Protein AF-G4ZV51-F1 (afdb_monomer_lite)

pLDDT: mean 86.32, std 14.31, range [31.11, 98.44]

Structure (mmCIF, N/CA/C/O backbone):
data_AF-G4ZV51-F1
#
_entry.id   AF-G4ZV51-F1
#
loop_
_atom_site.group_PDB
_atom_site.id
_atom_site.type_symbol
_atom_site.label_atom_id
_atom_site.label_alt_id
_atom_site.label_comp_id
_atom_site.label_asym_id
_atom_site.label_entity_id
_atom_site.label_seq_id
_atom_site.pdbx_PDB_ins_code
_atom_site.Cartn_x
_atom_site.Cartn_y
_atom_site.Cartn_z
_atom_site.occupancy
_atom_site.B_iso_or_equiv
_atom_site.auth_seq_id
_atom_site.auth_comp_id
_atom_site.auth_asym_id
_atom_site.auth_atom_id
_atom_site.pdbx_PDB_model_num
ATOM 1 N N . MET A 1 1 ? 26.171 -14.300 -59.550 1.00 31.11 1 MET A N 1
ATOM 2 C CA . MET A 1 1 ? 27.090 -14.092 -58.412 1.00 31.11 1 MET A CA 1
ATOM 3 C C . MET A 1 1 ? 26.255 -13.783 -57.183 1.00 31.11 1 MET A C 1
ATOM 5 O O . MET A 1 1 ? 25.564 -12.775 -57.177 1.00 31.11 1 MET A O 1
ATOM 9 N N . LEU A 1 2 ? 26.253 -14.676 -56.195 1.00 33.41 2 LEU A N 1
ATOM 10 C CA . LEU A 1 2 ? 25.648 -14.433 -54.886 1.00 33.41 2 LEU A CA 1
ATOM 11 C C . LEU A 1 2 ? 26.576 -13.487 -54.120 1.00 33.41 2 LEU A C 1
ATOM 13 O O . LEU A 1 2 ? 27.632 -13.904 -53.653 1.00 33.41 2 LEU A O 1
ATOM 17 N N . THR A 1 3 ? 26.220 -12.208 -54.034 1.00 34.12 3 THR A N 1
ATOM 18 C CA . THR A 1 3 ? 26.898 -11.248 -53.162 1.00 34.12 3 THR A CA 1
ATOM 19 C C . THR A 1 3 ? 26.670 -11.667 -51.714 1.00 34.12 3 THR A C 1
ATOM 21 O O . THR A 1 3 ? 25.625 -11.416 -51.113 1.00 34.12 3 THR A O 1
ATOM 24 N N . THR A 1 4 ? 27.668 -12.323 -51.129 1.00 39.16 4 THR A N 1
ATOM 25 C CA . THR A 1 4 ? 27.863 -12.351 -49.681 1.00 39.16 4 THR A CA 1
ATOM 26 C C . THR A 1 4 ? 27.995 -10.906 -49.210 1.00 39.16 4 THR A C 1
ATOM 28 O O . THR A 1 4 ? 29.051 -10.295 -49.344 1.00 39.16 4 THR A O 1
ATOM 31 N N . LEU A 1 5 ? 26.887 -10.331 -48.736 1.00 47.75 5 LEU A N 1
ATOM 32 C CA . LEU A 1 5 ? 26.850 -9.023 -48.086 1.00 47.75 5 LEU A CA 1
ATOM 33 C C . LEU A 1 5 ? 27.738 -9.083 -46.837 1.00 47.75 5 LEU A C 1
ATOM 35 O O . LEU A 1 5 ? 27.326 -9.607 -45.803 1.00 47.75 5 LEU A O 1
ATOM 39 N N . LEU A 1 6 ? 28.975 -8.608 -46.978 1.00 59.22 6 LEU A N 1
ATOM 40 C CA . LEU A 1 6 ? 29.879 -8.321 -45.871 1.00 59.22 6 LEU A CA 1
ATOM 41 C C . LEU A 1 6 ? 29.259 -7.204 -45.024 1.00 59.22 6 LEU A C 1
ATOM 43 O O . LEU A 1 6 ? 28.689 -6.252 -45.564 1.00 59.22 6 LEU A O 1
ATOM 47 N N . LYS A 1 7 ? 29.349 -7.338 -43.702 1.00 69.69 7 LYS A N 1
ATOM 48 C CA . LYS A 1 7 ? 28.890 -6.315 -42.762 1.00 69.69 7 LYS A CA 1
ATOM 49 C C . LYS A 1 7 ? 29.668 -5.000 -42.998 1.00 69.69 7 LYS A C 1
ATOM 51 O O . LYS A 1 7 ? 30.840 -5.048 -43.381 1.00 69.69 7 LYS A O 1
ATOM 56 N N . PRO A 1 8 ? 29.033 -3.825 -42.829 1.00 74.31 8 PRO A N 1
ATOM 57 C CA . PRO A 1 8 ? 29.615 -2.555 -43.244 1.00 74.31 8 PRO A CA 1
ATOM 58 C C . PRO A 1 8 ? 30.873 -2.172 -42.440 1.00 74.31 8 PRO A C 1
ATOM 60 O O . PRO A 1 8 ? 30.906 -2.242 -41.209 1.00 74.31 8 PRO A O 1
ATOM 63 N N . THR A 1 9 ? 31.920 -1.718 -43.131 1.00 83.44 9 THR A N 1
ATOM 64 C CA . THR A 1 9 ? 33.128 -1.127 -42.528 1.00 83.44 9 THR A CA 1
ATOM 65 C C . THR A 1 9 ? 32.844 0.273 -41.972 1.00 83.44 9 THR A C 1
ATOM 67 O O . THR A 1 9 ? 31.843 0.902 -42.317 1.00 83.44 9 THR A O 1
ATOM 70 N N . GLN A 1 10 ? 33.744 0.817 -41.144 1.00 83.00 10 GLN A N 1
ATOM 71 C CA . GLN A 1 10 ? 33.601 2.180 -40.607 1.00 83.00 10 GLN A CA 1
ATOM 72 C C . GLN A 1 10 ? 33.457 3.240 -41.715 1.00 83.00 10 GLN A C 1
ATOM 74 O O . GLN A 1 10 ? 32.619 4.134 -41.620 1.00 83.00 10 GLN A O 1
ATOM 79 N N . ALA A 1 11 ? 34.226 3.112 -42.801 1.00 86.38 11 ALA A N 1
ATOM 80 C CA . ALA A 1 11 ? 34.130 4.012 -43.950 1.00 86.38 11 ALA A CA 1
ATOM 81 C C . ALA A 1 11 ? 32.765 3.911 -44.657 1.00 86.38 11 ALA A C 1
ATOM 83 O O . ALA A 1 11 ? 32.211 4.918 -45.097 1.00 86.38 11 ALA A O 1
ATOM 84 N N . GLN A 1 12 ? 32.193 2.705 -44.734 1.00 87.56 12 GLN A N 1
ATOM 85 C CA . GLN A 1 12 ? 30.860 2.498 -45.301 1.00 87.56 12 GLN A CA 1
ATOM 86 C C . GLN A 1 12 ? 29.767 3.108 -44.413 1.00 87.56 12 GLN A C 1
ATOM 88 O O . GLN A 1 12 ? 28.885 3.781 -44.942 1.00 87.56 12 GLN A O 1
ATOM 93 N N . LEU A 1 13 ? 29.854 2.962 -43.085 1.00 88.19 13 LEU A N 1
ATOM 94 C CA . LEU A 1 13 ? 28.919 3.599 -42.146 1.00 88.19 13 LEU A CA 1
ATOM 95 C C . LEU A 1 13 ? 28.955 5.131 -42.245 1.00 88.19 13 LEU A C 1
ATOM 97 O O . LEU A 1 13 ? 27.901 5.758 -42.264 1.00 88.19 13 LEU A O 1
ATOM 101 N N . GLN A 1 14 ? 30.134 5.742 -42.404 1.00 89.31 14 GLN A N 1
ATOM 102 C CA . GLN A 1 14 ? 30.243 7.194 -42.609 1.00 89.31 14 GLN A CA 1
ATOM 103 C C . GLN A 1 14 ? 29.563 7.656 -43.906 1.00 89.31 14 GLN A C 1
ATOM 105 O O . GLN A 1 14 ? 28.878 8.678 -43.915 1.00 89.31 14 GLN A O 1
ATOM 110 N N . LYS A 1 15 ? 29.686 6.889 -44.997 1.00 91.75 15 LYS A N 1
ATOM 111 C CA . LYS A 1 15 ? 28.985 7.198 -46.252 1.00 91.75 15 LYS A CA 1
ATOM 112 C C . LYS A 1 15 ? 27.464 7.093 -46.097 1.00 91.75 15 LYS A C 1
ATOM 114 O O . LYS A 1 15 ? 26.743 7.975 -46.553 1.00 91.75 15 LYS A O 1
ATOM 119 N N . LEU A 1 16 ? 26.982 6.041 -45.434 1.00 91.94 16 LEU A N 1
ATOM 120 C CA . LEU A 1 16 ? 25.555 5.857 -45.140 1.00 91.94 16 LEU A CA 1
ATOM 121 C C . LEU A 1 16 ? 25.015 6.971 -44.233 1.00 91.94 16 LEU A C 1
ATOM 123 O O . LEU A 1 16 ? 23.883 7.410 -44.403 1.00 91.94 16 LEU A O 1
ATOM 127 N N . LEU A 1 17 ? 25.841 7.466 -43.309 1.00 91.31 17 LEU A N 1
ATOM 128 C CA . LEU A 1 17 ? 25.492 8.550 -42.396 1.00 91.31 17 LEU A CA 1
ATOM 129 C C . LEU A 1 17 ? 25.328 9.875 -43.140 1.00 91.31 17 LEU A C 1
ATOM 131 O O . LEU A 1 17 ? 24.371 10.595 -42.890 1.00 91.31 17 LEU A O 1
ATOM 135 N N . ILE A 1 18 ? 26.230 10.195 -44.073 1.00 91.00 18 ILE A N 1
ATOM 136 C CA . ILE A 1 18 ? 26.113 11.393 -44.922 1.00 91.00 18 ILE A CA 1
ATOM 137 C C . ILE A 1 18 ? 24.812 11.352 -45.726 1.00 91.00 18 ILE A C 1
ATOM 139 O O . ILE A 1 18 ? 24.107 12.354 -45.804 1.00 91.00 18 ILE A O 1
ATOM 143 N N . ASN A 1 19 ? 24.474 10.180 -46.261 1.00 90.44 19 ASN A N 1
ATOM 144 C CA . ASN A 1 19 ? 23.267 9.983 -47.057 1.00 90.44 19 ASN A CA 1
ATOM 145 C C . ASN A 1 19 ? 21.972 9.955 -46.228 1.00 90.44 19 ASN A C 1
ATOM 147 O O . ASN A 1 19 ? 20.897 9.910 -46.817 1.00 90.44 19 ASN A O 1
ATOM 151 N N . GLY A 1 20 ? 22.058 9.974 -44.893 1.00 89.44 20 GLY A N 1
ATOM 152 C CA . GLY A 1 20 ? 20.885 9.916 -44.021 1.00 89.44 20 GLY A CA 1
ATOM 153 C C . GLY A 1 20 ? 20.151 8.576 -44.089 1.00 89.44 20 GLY A C 1
ATOM 154 O O . GLY A 1 20 ? 18.934 8.540 -43.931 1.00 89.44 20 GLY A O 1
ATOM 155 N N . GLU A 1 21 ? 20.867 7.480 -44.350 1.00 90.56 21 GLU A N 1
ATOM 156 C CA . GLU A 1 21 ? 20.262 6.146 -44.349 1.00 90.56 21 GLU A CA 1
ATOM 157 C C . GLU A 1 21 ? 19.664 5.831 -42.965 1.00 90.56 21 GLU A C 1
ATOM 159 O O . GLU A 1 21 ? 20.200 6.257 -41.941 1.00 90.56 21 GLU A O 1
ATOM 164 N N . SER A 1 22 ? 18.544 5.107 -42.898 1.00 91.06 22 SER A N 1
ATOM 165 C CA . SER A 1 22 ? 17.912 4.818 -41.611 1.00 91.06 22 SER A CA 1
ATOM 166 C C . SER A 1 22 ? 18.717 3.799 -40.790 1.00 91.06 22 SER A C 1
ATOM 168 O O . SER A 1 22 ? 19.314 2.861 -41.326 1.00 91.06 22 SER A O 1
ATOM 170 N N . ALA A 1 23 ? 18.702 3.943 -39.459 1.00 91.50 23 ALA A N 1
ATOM 171 C CA . ALA A 1 23 ? 19.325 2.971 -38.557 1.00 91.50 23 ALA A CA 1
ATOM 172 C C . ALA A 1 23 ? 18.766 1.549 -38.745 1.00 91.50 23 ALA A C 1
ATOM 174 O O . ALA A 1 23 ? 19.530 0.590 -38.632 1.00 91.50 23 ALA A O 1
ATOM 175 N N . ASP A 1 24 ? 17.481 1.429 -39.091 1.00 90.50 24 ASP A N 1
ATOM 176 C CA . ASP A 1 24 ? 16.781 0.166 -39.334 1.00 90.50 24 ASP A CA 1
ATOM 177 C C . ASP A 1 24 ? 17.274 -0.554 -40.596 1.00 90.50 24 ASP A C 1
ATOM 179 O O . ASP A 1 24 ? 17.602 -1.744 -40.551 1.00 90.50 24 ASP A O 1
ATOM 183 N N . ASP A 1 25 ? 17.443 0.179 -41.700 1.00 89.69 25 ASP A N 1
ATOM 184 C CA . ASP A 1 25 ? 17.972 -0.377 -42.949 1.00 89.69 25 ASP A CA 1
ATOM 185 C C . ASP A 1 25 ? 19.405 -0.878 -42.763 1.00 89.69 25 ASP A C 1
ATOM 187 O O . ASP A 1 25 ? 19.771 -1.973 -43.206 1.00 89.69 25 ASP A O 1
ATOM 191 N N . VAL A 1 26 ? 20.236 -0.084 -42.078 1.00 90.44 26 VAL A N 1
ATOM 192 C CA . VAL A 1 26 ? 21.621 -0.465 -41.785 1.00 90.44 26 VAL A CA 1
ATOM 193 C C . VAL A 1 26 ? 21.664 -1.678 -40.854 1.00 90.44 26 VAL A C 1
ATOM 195 O O . VAL A 1 26 ? 22.428 -2.608 -41.120 1.00 90.44 26 VAL A O 1
ATOM 198 N N . PHE A 1 27 ? 20.811 -1.727 -39.828 1.00 90.12 27 PHE A N 1
ATOM 199 C CA . PHE A 1 27 ? 20.721 -2.866 -38.913 1.00 90.12 27 PHE A CA 1
ATOM 200 C C . PHE A 1 27 ? 20.299 -4.150 -39.637 1.00 90.12 27 PHE A C 1
ATOM 202 O O . PHE A 1 27 ? 20.940 -5.192 -39.502 1.00 90.12 27 PHE A O 1
ATOM 209 N N . THR A 1 28 ? 19.279 -4.067 -40.494 1.00 87.56 28 THR A N 1
ATOM 210 C CA . THR A 1 28 ? 18.784 -5.196 -41.293 1.00 87.56 28 THR A CA 1
ATOM 211 C C . THR A 1 28 ? 19.870 -5.745 -42.223 1.00 87.56 28 THR A C 1
ATOM 213 O O . THR A 1 28 ? 20.047 -6.963 -42.342 1.00 87.56 28 THR A O 1
ATOM 216 N N . ARG A 1 29 ? 20.676 -4.864 -42.834 1.00 86.25 29 ARG A N 1
ATOM 217 C CA . ARG A 1 29 ? 21.819 -5.258 -43.681 1.00 86.25 29 ARG A CA 1
ATOM 218 C C . ARG A 1 29 ? 22.902 -6.016 -42.917 1.00 86.25 29 ARG A C 1
ATOM 220 O O . ARG A 1 29 ? 23.552 -6.876 -43.510 1.00 86.25 29 ARG A O 1
ATOM 227 N N . MET A 1 30 ? 23.076 -5.746 -41.623 1.00 81.25 30 MET A N 1
ATOM 228 C CA . MET A 1 30 ? 24.056 -6.440 -40.779 1.00 81.25 30 MET A CA 1
ATOM 229 C C . MET A 1 30 ? 23.671 -7.892 -40.459 1.00 81.25 30 MET A C 1
ATOM 231 O O . MET A 1 30 ? 24.524 -8.652 -39.999 1.00 81.25 30 MET A O 1
ATOM 235 N N . LYS A 1 31 ? 22.421 -8.303 -40.736 1.00 73.25 31 LYS A N 1
ATOM 236 C CA . LYS A 1 31 ? 21.884 -9.657 -40.483 1.00 73.25 31 LYS A CA 1
ATOM 237 C C . LYS A 1 31 ? 22.162 -10.158 -39.049 1.00 73.25 31 LYS A C 1
ATOM 239 O O . LYS A 1 31 ? 22.764 -11.223 -38.872 1.00 73.25 31 LYS A O 1
ATOM 244 N N . PRO A 1 32 ? 21.699 -9.427 -38.022 1.00 66.75 32 PRO A N 1
ATOM 245 C CA . PRO A 1 32 ? 22.038 -9.671 -36.618 1.00 66.75 32 PRO A CA 1
ATOM 246 C C . PRO A 1 32 ? 21.483 -10.992 -36.064 1.00 66.75 32 PRO A C 1
ATOM 248 O O . PRO A 1 32 ? 22.014 -11.504 -35.083 1.00 66.75 32 PRO A O 1
ATOM 251 N N . ASN A 1 33 ? 20.490 -11.609 -36.719 1.00 57.31 33 ASN A N 1
ATOM 252 C CA . ASN A 1 33 ? 19.832 -12.852 -36.278 1.00 57.31 33 ASN A CA 1
ATOM 253 C C . ASN A 1 33 ? 20.777 -14.056 -36.088 1.00 57.31 33 ASN A C 1
ATOM 255 O O . ASN A 1 33 ? 20.370 -15.063 -35.518 1.00 57.31 33 ASN A O 1
ATOM 259 N N . LYS A 1 34 ? 22.035 -13.976 -36.542 1.00 56.22 34 LYS A N 1
ATOM 260 C CA . LYS A 1 34 ? 23.061 -14.994 -36.263 1.00 56.22 34 LYS A CA 1
ATOM 261 C C . LYS A 1 34 ? 23.742 -14.840 -34.897 1.00 56.22 34 LYS A C 1
ATOM 263 O O . LYS A 1 34 ? 24.350 -15.800 -34.441 1.00 56.22 34 LYS A O 1
ATOM 268 N N . ALA A 1 35 ? 23.673 -13.667 -34.267 1.00 60.50 35 ALA A N 1
ATOM 269 C CA . ALA A 1 35 ? 24.397 -13.377 -33.030 1.00 60.50 35 ALA A CA 1
ATOM 270 C C . ALA A 1 35 ? 23.629 -13.806 -31.766 1.00 60.50 35 ALA A C 1
ATOM 272 O O . ALA A 1 35 ? 24.252 -14.151 -30.765 1.00 60.50 35 ALA A O 1
ATOM 273 N N . GLY A 1 36 ? 22.290 -13.832 -31.798 1.00 70.19 36 GLY A N 1
ATOM 274 C CA . GLY A 1 36 ? 21.469 -14.217 -30.642 1.00 70.19 36 GLY A CA 1
ATOM 275 C C . GLY A 1 36 ? 21.867 -13.450 -29.373 1.00 70.19 36 GLY A C 1
ATOM 276 O O . GLY A 1 36 ? 21.982 -12.227 -29.392 1.00 70.19 36 GLY A O 1
ATOM 277 N N . ASN A 1 37 ? 22.147 -14.172 -28.285 1.00 67.81 37 ASN A N 1
ATOM 278 C CA . ASN A 1 37 ? 22.584 -13.579 -27.012 1.00 67.81 37 ASN A CA 1
ATOM 279 C C . ASN A 1 37 ? 23.996 -12.958 -27.058 1.00 67.81 37 ASN A C 1
ATOM 281 O O . ASN A 1 37 ? 24.381 -12.272 -26.118 1.00 67.81 37 ASN A O 1
ATOM 285 N N . LEU A 1 38 ? 24.772 -13.190 -28.123 1.00 78.81 38 LEU A N 1
ATOM 286 C CA . LEU A 1 38 ? 26.123 -12.646 -28.293 1.00 78.81 38 LEU A CA 1
ATOM 287 C C . LEU A 1 38 ? 26.138 -11.298 -29.023 1.00 78.81 38 LEU A C 1
ATOM 289 O O . LEU A 1 38 ? 27.212 -10.741 -29.221 1.00 78.81 38 LEU A O 1
ATOM 293 N N . LEU A 1 39 ? 24.977 -10.755 -29.415 1.00 85.81 39 LEU A N 1
ATOM 294 C CA . LEU A 1 39 ? 24.904 -9.500 -30.173 1.00 85.81 39 LEU A CA 1
ATOM 295 C C . LEU A 1 39 ? 25.651 -8.350 -29.487 1.00 85.81 39 LEU A C 1
ATOM 297 O O . LEU A 1 39 ? 26.311 -7.565 -30.156 1.00 85.81 39 LEU A O 1
ATOM 301 N N . LEU A 1 40 ? 25.580 -8.265 -28.158 1.00 89.38 40 LEU A N 1
ATOM 302 C CA . LEU A 1 40 ? 26.222 -7.186 -27.406 1.00 89.38 40 LEU A CA 1
ATOM 303 C C . LEU A 1 40 ? 27.757 -7.285 -27.391 1.00 89.38 40 LEU A C 1
ATOM 305 O O . LEU A 1 40 ? 28.410 -6.278 -27.142 1.00 89.38 40 LEU A O 1
ATOM 309 N N . HIS A 1 41 ? 28.323 -8.461 -27.686 1.00 85.81 41 HIS A N 1
ATOM 310 C CA . HIS A 1 41 ? 29.766 -8.659 -27.860 1.00 85.81 41 HIS A CA 1
ATOM 311 C C . HIS A 1 41 ? 30.249 -8.324 -29.278 1.00 85.81 41 HIS A C 1
ATOM 313 O O . HIS A 1 41 ? 31.452 -8.300 -29.524 1.00 85.81 41 HIS A O 1
ATOM 319 N N . ASP A 1 42 ? 29.335 -8.114 -30.228 1.00 86.88 42 ASP A N 1
ATOM 320 C CA . ASP A 1 42 ? 29.692 -7.866 -31.619 1.00 86.88 42 ASP A CA 1
ATOM 321 C C . ASP A 1 42 ? 30.212 -6.424 -31.783 1.00 86.88 42 ASP A C 1
ATOM 323 O O . ASP A 1 42 ? 29.473 -5.447 -31.628 1.00 86.88 42 ASP A O 1
ATOM 327 N N . GLU A 1 43 ? 31.492 -6.267 -32.129 1.00 84.69 43 GLU A N 1
ATOM 328 C CA . GLU A 1 43 ? 32.094 -4.957 -32.411 1.00 84.69 43 GLU A CA 1
ATOM 329 C C . GLU A 1 43 ? 31.366 -4.208 -33.538 1.00 84.69 43 GLU A C 1
ATOM 331 O O . GLU A 1 43 ? 31.330 -2.976 -33.568 1.00 84.69 43 GLU A O 1
ATOM 336 N N . GLU A 1 44 ? 30.757 -4.928 -34.481 1.00 84.94 44 GLU A N 1
ATOM 337 C CA . GLU A 1 44 ? 29.953 -4.325 -35.541 1.00 84.94 44 GLU A CA 1
ATOM 338 C C . GLU A 1 44 ? 28.643 -3.771 -34.997 1.00 84.94 44 GLU A C 1
ATOM 340 O O . GLU A 1 44 ? 28.208 -2.704 -35.436 1.00 84.94 44 GLU A O 1
ATOM 345 N N . PHE A 1 45 ? 28.044 -4.444 -34.013 1.00 89.62 45 PHE A N 1
ATOM 346 C CA . PHE A 1 45 ? 26.882 -3.927 -33.302 1.00 89.62 45 PHE A CA 1
ATOM 347 C C . PHE A 1 45 ? 27.230 -2.648 -32.535 1.00 89.62 45 PHE A C 1
ATOM 349 O O . PHE A 1 45 ? 26.503 -1.660 -32.638 1.00 89.62 45 PHE A O 1
ATOM 356 N N . ALA A 1 46 ? 28.379 -2.613 -31.854 1.00 88.81 46 ALA A N 1
ATOM 357 C CA . ALA A 1 46 ? 28.860 -1.402 -31.191 1.00 88.81 46 ALA A CA 1
ATOM 358 C C . ALA A 1 46 ? 29.062 -0.240 -32.185 1.00 88.81 46 ALA A C 1
ATOM 360 O O . ALA A 1 46 ? 28.598 0.874 -31.934 1.00 88.81 46 ALA A O 1
ATOM 361 N N . ARG A 1 47 ? 29.663 -0.503 -33.357 1.00 89.19 47 ARG A N 1
ATOM 362 C CA . ARG A 1 47 ? 29.797 0.500 -34.431 1.00 89.19 47 ARG A CA 1
ATOM 363 C C . ARG A 1 47 ? 28.446 0.986 -34.954 1.00 89.19 47 ARG A C 1
ATOM 365 O O . ARG A 1 47 ? 28.292 2.173 -35.237 1.00 89.19 47 ARG A O 1
ATOM 372 N N . TRP A 1 48 ? 27.461 0.098 -35.067 1.00 92.62 48 TRP A N 1
ATOM 373 C CA . TRP A 1 48 ? 26.107 0.476 -35.463 1.00 92.62 48 TRP A CA 1
ATOM 374 C C . TRP A 1 48 ? 25.395 1.337 -34.413 1.00 92.62 48 TRP A C 1
ATOM 376 O O . TRP A 1 48 ? 24.713 2.291 -34.783 1.00 92.62 48 TRP A O 1
ATOM 386 N N . LEU A 1 49 ? 25.595 1.076 -33.117 1.00 93.00 49 LEU A N 1
ATOM 387 C CA . LEU A 1 49 ? 25.069 1.946 -32.061 1.00 93.00 49 LEU A CA 1
ATOM 388 C C . LEU A 1 49 ? 25.625 3.370 -32.184 1.00 93.00 49 LEU A C 1
ATOM 390 O O . LEU A 1 49 ? 24.853 4.325 -32.133 1.00 93.00 49 LEU A O 1
ATOM 394 N N . THR A 1 50 ? 26.935 3.519 -32.414 1.00 91.88 50 THR A N 1
ATOM 395 C CA . THR A 1 50 ? 27.552 4.832 -32.673 1.00 91.88 50 THR A CA 1
ATOM 396 C C . THR A 1 50 ? 26.971 5.489 -33.921 1.00 91.88 50 THR A C 1
ATOM 398 O O . THR A 1 50 ? 26.627 6.666 -33.894 1.00 91.88 50 THR A O 1
ATOM 401 N N . TYR A 1 51 ? 26.801 4.726 -35.001 1.00 93.19 51 TYR A N 1
ATOM 402 C CA . TYR A 1 51 ? 26.170 5.221 -36.220 1.00 93.19 51 TYR A CA 1
ATOM 403 C C . TYR A 1 51 ? 24.748 5.749 -35.973 1.00 93.19 51 TYR A C 1
ATOM 405 O O . TYR A 1 51 ? 24.402 6.820 -36.466 1.00 93.19 51 TYR A O 1
ATOM 413 N N . ALA A 1 52 ? 23.927 5.028 -35.205 1.00 93.19 52 ALA A N 1
ATOM 414 C CA . ALA A 1 52 ? 22.561 5.438 -34.897 1.00 93.19 52 ALA A CA 1
ATOM 415 C C . ALA A 1 52 ? 22.513 6.717 -34.038 1.00 93.19 52 ALA A C 1
ATOM 417 O O . ALA A 1 52 ? 21.647 7.568 -34.257 1.00 93.19 52 ALA A O 1
ATOM 418 N N . ASP A 1 53 ? 23.452 6.879 -33.100 1.00 91.38 53 ASP A N 1
ATOM 419 C CA . ASP A 1 53 ? 23.602 8.114 -32.321 1.00 91.38 53 ASP A CA 1
ATOM 420 C C . ASP A 1 53 ? 24.020 9.292 -33.215 1.00 91.38 53 ASP A C 1
ATOM 422 O O . ASP A 1 53 ? 23.394 10.355 -33.181 1.00 91.38 53 ASP A O 1
ATOM 426 N N . ASP A 1 54 ? 25.023 9.090 -34.073 1.00 92.50 54 ASP A N 1
ATOM 427 C CA . ASP A 1 54 ? 25.498 10.102 -35.019 1.00 92.50 54 ASP A CA 1
ATOM 428 C C . ASP A 1 54 ? 24.404 10.504 -36.021 1.00 92.50 54 ASP A C 1
ATOM 430 O O . ASP A 1 54 ? 24.286 11.680 -36.379 1.00 92.50 54 ASP A O 1
ATOM 434 N N . LEU A 1 55 ? 23.587 9.543 -36.467 1.00 91.62 55 LEU A N 1
ATOM 435 C CA . LEU A 1 55 ? 22.463 9.768 -37.377 1.00 91.62 55 LEU A CA 1
ATOM 436 C C . LEU A 1 55 ? 21.429 10.694 -36.740 1.00 91.62 55 LEU A C 1
ATOM 438 O O . LEU A 1 55 ? 21.012 11.664 -37.371 1.00 91.62 55 LEU A O 1
ATOM 442 N N . LYS A 1 56 ? 21.074 10.451 -35.475 1.00 88.62 56 LYS A N 1
ATOM 443 C CA . LYS A 1 56 ? 20.147 11.302 -34.717 1.00 88.62 56 LYS A CA 1
ATOM 444 C C . LYS A 1 56 ? 20.662 12.740 -34.577 1.00 88.62 56 LYS A C 1
ATOM 446 O O . LYS A 1 56 ? 19.862 13.673 -34.593 1.00 88.62 56 LYS A O 1
ATOM 451 N N . ILE A 1 57 ? 21.978 12.927 -34.442 1.00 89.56 57 ILE A N 1
ATOM 452 C CA . ILE A 1 57 ? 22.608 14.250 -34.310 1.00 89.56 57 ILE A CA 1
ATOM 453 C C . ILE A 1 57 ? 22.666 14.976 -35.660 1.00 89.56 57 ILE A C 1
ATOM 455 O O . ILE A 1 57 ? 22.297 16.146 -35.743 1.00 89.56 57 ILE A O 1
ATOM 459 N N . LYS A 1 58 ? 23.136 14.302 -36.718 1.00 89.94 58 LYS A N 1
ATOM 460 C CA . LYS A 1 58 ? 23.341 14.918 -38.041 1.00 89.94 58 LYS A CA 1
ATOM 461 C C . LYS A 1 58 ? 22.048 15.094 -38.830 1.00 89.94 58 LYS A C 1
ATOM 463 O O . LYS A 1 58 ? 21.955 16.015 -39.636 1.00 89.94 58 LYS A O 1
ATOM 468 N N . HIS A 1 59 ? 21.059 14.238 -38.589 1.00 88.25 59 HIS A N 1
ATOM 469 C CA . HIS A 1 59 ? 19.784 14.229 -39.303 1.00 88.25 59 HIS A CA 1
ATOM 470 C C . HIS A 1 59 ? 18.601 14.200 -38.325 1.00 88.25 59 HIS A C 1
ATOM 472 O O . HIS A 1 59 ? 17.825 13.245 -38.322 1.00 88.25 59 HIS A O 1
ATOM 478 N N . PRO A 1 60 ? 18.393 15.253 -37.510 1.00 84.88 60 PRO A N 1
ATOM 479 C CA . PRO A 1 60 ? 17.366 15.266 -36.460 1.00 84.88 60 PRO A CA 1
ATOM 480 C C . PRO A 1 60 ? 15.926 15.154 -36.993 1.00 84.88 60 PRO A C 1
ATOM 482 O O . PRO A 1 60 ? 15.009 14.823 -36.241 1.00 84.88 60 PRO A O 1
ATOM 485 N N . ALA A 1 61 ? 15.709 15.415 -38.288 1.00 85.56 61 ALA A N 1
ATOM 486 C CA . ALA A 1 61 ? 14.427 15.198 -38.957 1.00 85.56 61 ALA A CA 1
ATOM 487 C C . ALA A 1 61 ? 14.079 13.703 -39.111 1.00 85.56 61 ALA A C 1
ATOM 489 O O . ALA A 1 61 ? 12.899 13.350 -39.179 1.00 85.56 61 ALA A O 1
ATOM 490 N N . ILE A 1 62 ? 15.085 12.820 -39.132 1.00 79.62 62 ILE A N 1
ATOM 491 C CA . ILE A 1 62 ? 14.904 11.370 -39.163 1.00 79.62 62 ILE A CA 1
ATOM 492 C C . ILE A 1 62 ? 14.593 10.922 -37.735 1.00 79.62 62 ILE A C 1
ATOM 494 O O . ILE A 1 62 ? 15.477 10.777 -36.895 1.00 79.62 62 ILE A O 1
ATOM 498 N N . LYS A 1 63 ? 13.308 10.701 -37.444 1.00 73.19 63 LYS A N 1
ATOM 499 C CA . LYS A 1 63 ? 12.808 10.283 -36.122 1.00 73.19 63 LYS A CA 1
ATOM 500 C C . LYS A 1 63 ? 13.109 8.806 -35.813 1.00 73.19 63 LYS A C 1
ATOM 502 O O . LYS A 1 63 ? 12.210 8.061 -35.437 1.00 73.19 63 LYS A O 1
ATOM 507 N N . THR A 1 64 ? 14.355 8.375 -35.990 1.00 74.62 64 THR A N 1
ATOM 508 C CA . THR A 1 64 ? 14.814 7.017 -35.676 1.00 74.62 64 THR A CA 1
ATOM 509 C C . THR A 1 64 ? 15.835 7.026 -34.539 1.00 74.62 64 THR A C 1
ATOM 511 O O . THR A 1 64 ? 16.432 8.052 -34.214 1.00 74.62 64 THR A O 1
ATOM 514 N N . SER A 1 65 ? 16.010 5.879 -33.892 1.00 85.31 65 SER A N 1
ATOM 515 C CA . SER A 1 65 ? 17.039 5.648 -32.882 1.00 85.31 65 SER A CA 1
ATOM 516 C C . SER A 1 65 ? 17.421 4.171 -32.861 1.00 85.31 65 SER A C 1
ATOM 518 O O . SER A 1 65 ? 16.679 3.318 -33.361 1.00 85.31 65 SER A O 1
ATOM 520 N N . ALA A 1 66 ? 18.560 3.861 -32.237 1.00 92.62 66 ALA A N 1
ATOM 521 C CA . ALA A 1 66 ? 18.959 2.477 -32.006 1.00 92.62 66 ALA A CA 1
ATOM 522 C C . ALA A 1 66 ? 17.860 1.694 -31.272 1.00 92.62 66 ALA A C 1
ATOM 524 O O . ALA A 1 66 ? 17.500 0.604 -31.697 1.00 92.62 66 ALA A O 1
ATOM 525 N N . ILE A 1 67 ? 17.266 2.268 -30.220 1.00 94.62 67 ILE A N 1
ATOM 526 C CA . ILE A 1 67 ? 16.209 1.592 -29.457 1.00 94.62 67 ILE A CA 1
ATOM 527 C C . ILE A 1 67 ? 14.947 1.366 -30.281 1.00 94.62 67 ILE A C 1
ATOM 529 O O . ILE A 1 67 ? 14.407 0.273 -30.211 1.00 94.62 67 ILE A O 1
ATOM 533 N N . LEU A 1 68 ? 14.505 2.344 -31.080 1.00 92.19 68 LEU A N 1
ATOM 534 C CA . LEU A 1 68 ? 13.345 2.166 -31.964 1.00 92.19 68 LEU A CA 1
ATOM 535 C C . LEU A 1 68 ? 13.547 1.000 -32.935 1.00 92.19 68 LEU A C 1
ATOM 537 O O . LEU A 1 68 ? 12.638 0.207 -33.155 1.00 92.19 68 LEU A O 1
ATOM 541 N N . THR A 1 69 ? 14.755 0.888 -33.486 1.00 92.94 69 THR A N 1
ATOM 542 C CA . THR A 1 69 ? 15.122 -0.236 -34.351 1.00 92.94 69 THR A CA 1
ATOM 543 C C . THR A 1 69 ? 15.103 -1.540 -33.551 1.00 92.94 69 THR A C 1
ATOM 545 O O . THR A 1 69 ? 14.447 -2.506 -33.920 1.00 92.94 69 THR A O 1
ATOM 548 N N . LEU A 1 70 ? 15.768 -1.582 -32.398 1.00 93.69 70 LEU A N 1
ATOM 549 C CA . LEU A 1 70 ? 15.868 -2.802 -31.601 1.00 93.69 70 LEU A CA 1
ATOM 550 C C . LEU A 1 70 ? 14.510 -3.299 -31.087 1.00 93.69 70 LEU A C 1
ATOM 552 O O . LEU A 1 70 ? 14.269 -4.503 -31.115 1.00 93.69 70 LEU A O 1
ATOM 556 N N . THR A 1 71 ? 13.603 -2.416 -30.666 1.00 93.69 71 THR A N 1
ATOM 557 C CA . THR A 1 71 ? 12.255 -2.821 -30.239 1.00 93.69 71 THR A CA 1
ATOM 558 C C . THR A 1 71 ? 11.409 -3.317 -31.410 1.00 93.69 71 THR A C 1
ATOM 560 O O . THR A 1 71 ? 10.633 -4.251 -31.224 1.00 93.69 71 THR A O 1
ATOM 563 N N . ALA A 1 72 ? 11.593 -2.781 -32.623 1.00 91.94 72 ALA A N 1
ATOM 564 C CA . ALA A 1 72 ? 10.921 -3.282 -33.824 1.00 91.94 72 ALA A CA 1
ATOM 565 C C . ALA A 1 72 ? 11.378 -4.701 -34.218 1.00 91.94 72 ALA A C 1
ATOM 567 O O . ALA A 1 72 ? 10.558 -5.508 -34.650 1.00 91.94 72 ALA A O 1
ATOM 568 N N . HIS A 1 73 ? 12.666 -5.021 -34.044 1.00 89.88 73 HIS A N 1
ATOM 569 C CA . HIS A 1 73 ? 13.230 -6.326 -34.427 1.00 89.88 73 HIS A CA 1
ATOM 570 C C . HIS A 1 73 ? 13.081 -7.407 -33.349 1.00 89.88 73 HIS A C 1
ATOM 572 O O . HIS A 1 73 ? 12.820 -8.562 -33.678 1.00 89.88 73 HIS A O 1
ATOM 578 N N . TYR A 1 74 ? 13.252 -7.059 -32.071 1.00 90.75 74 TYR A N 1
ATOM 579 C CA . TYR A 1 74 ? 13.254 -8.030 -30.967 1.00 90.75 74 TYR A CA 1
ATOM 580 C C . TYR A 1 74 ? 11.970 -8.022 -30.130 1.00 90.75 74 TYR A C 1
ATOM 582 O O . TYR A 1 74 ? 11.761 -8.935 -29.329 1.00 90.75 74 TYR A O 1
ATOM 590 N N . GLY A 1 75 ? 11.125 -6.999 -30.277 1.00 93.12 75 GLY A N 1
ATOM 591 C CA . GLY A 1 75 ? 10.092 -6.685 -29.294 1.00 93.12 75 GLY A CA 1
ATOM 592 C C . GLY A 1 75 ? 10.690 -6.193 -27.971 1.00 93.12 75 GLY A C 1
ATOM 593 O O . GLY A 1 75 ? 11.887 -6.328 -27.711 1.00 93.12 75 GLY A O 1
ATOM 594 N N . ASP A 1 76 ? 9.850 -5.628 -27.106 1.00 94.81 76 ASP A N 1
ATOM 595 C CA . ASP A 1 76 ? 10.304 -5.116 -25.809 1.00 94.81 76 ASP A CA 1
ATOM 596 C C . ASP A 1 76 ? 10.801 -6.236 -24.885 1.00 94.81 76 ASP A C 1
ATOM 598 O O . ASP A 1 76 ? 11.884 -6.119 -24.319 1.00 94.81 76 ASP A O 1
ATOM 602 N N . ASP A 1 77 ? 10.064 -7.347 -24.779 1.00 93.00 77 ASP A N 1
ATOM 603 C CA . ASP A 1 77 ? 10.449 -8.506 -23.964 1.00 93.00 77 ASP A CA 1
ATOM 604 C C . ASP A 1 77 ? 11.755 -9.152 -24.444 1.00 93.00 77 ASP A C 1
ATOM 606 O O . ASP A 1 77 ? 12.631 -9.493 -23.644 1.00 93.00 77 ASP A O 1
ATOM 610 N N . GLY A 1 78 ? 11.904 -9.314 -25.764 1.00 93.06 78 GLY A N 1
ATOM 611 C CA . GLY A 1 78 ? 13.101 -9.899 -26.363 1.00 93.06 78 GLY A CA 1
ATOM 612 C C . GLY A 1 78 ? 14.323 -9.006 -26.174 1.00 93.06 78 GLY A C 1
ATOM 613 O O . GLY A 1 78 ? 15.380 -9.491 -25.762 1.00 93.06 78 GLY A O 1
ATOM 614 N N . LEU A 1 79 ? 14.169 -7.699 -26.402 1.00 94.81 79 LEU A N 1
ATOM 615 C CA . LEU A 1 79 ? 15.235 -6.727 -26.184 1.00 94.81 79 LEU A CA 1
ATOM 616 C C . LEU A 1 79 ? 15.612 -6.620 -24.704 1.00 94.81 79 LEU A C 1
ATOM 618 O O . LEU A 1 79 ? 16.798 -6.630 -24.377 1.00 94.81 79 LEU A O 1
ATOM 622 N N . TYR A 1 80 ? 14.631 -6.562 -23.802 1.00 95.25 80 TYR A N 1
ATOM 623 C CA . TYR A 1 80 ? 14.897 -6.496 -22.368 1.00 95.25 80 TYR A CA 1
ATOM 624 C C . TYR A 1 80 ? 15.653 -7.740 -21.891 1.00 95.25 80 TYR A C 1
ATOM 626 O O . TYR A 1 80 ? 16.663 -7.618 -21.205 1.00 95.25 80 TYR A O 1
ATOM 634 N N . LYS A 1 81 ? 15.262 -8.938 -22.349 1.00 93.31 81 LYS A N 1
ATOM 635 C CA . LYS A 1 81 ? 15.984 -10.186 -22.051 1.00 93.31 81 LYS A CA 1
ATOM 636 C C . LYS A 1 81 ? 17.433 -10.170 -22.556 1.00 93.31 81 LYS A C 1
ATOM 638 O O . LYS A 1 81 ? 18.317 -10.673 -21.862 1.00 93.31 81 LYS A O 1
ATOM 643 N N . LEU A 1 82 ? 17.686 -9.613 -23.744 1.00 93.25 82 LEU A N 1
ATOM 644 C CA . LEU A 1 82 ? 19.042 -9.450 -24.282 1.00 93.25 82 LEU A CA 1
ATOM 645 C C . LEU A 1 82 ? 19.875 -8.498 -23.409 1.00 93.25 82 LEU A C 1
ATOM 647 O O . LEU A 1 82 ? 21.022 -8.802 -23.086 1.00 93.25 82 LEU A O 1
ATOM 651 N N . ILE A 1 83 ? 19.286 -7.376 -22.991 1.00 94.88 83 ILE A N 1
ATOM 652 C CA . ILE A 1 83 ? 19.918 -6.399 -22.097 1.00 94.88 83 ILE A CA 1
ATOM 653 C C . ILE A 1 83 ? 20.230 -7.029 -20.734 1.00 94.88 83 ILE A C 1
ATOM 655 O O . ILE A 1 83 ? 21.349 -6.890 -20.248 1.00 94.88 83 ILE A O 1
ATOM 659 N N . GLU A 1 84 ? 19.293 -7.770 -20.136 1.00 93.06 84 GLU A N 1
ATOM 660 C CA . GLU A 1 84 ? 19.512 -8.474 -18.866 1.00 93.06 84 GLU A CA 1
ATOM 661 C C . GLU A 1 84 ? 20.663 -9.482 -18.944 1.00 93.06 84 GLU A C 1
ATOM 663 O O . GLU A 1 84 ? 21.422 -9.625 -17.988 1.00 93.06 84 GLU A O 1
ATOM 668 N N . ALA A 1 85 ? 20.808 -10.189 -20.069 1.00 92.69 85 ALA A N 1
ATOM 669 C CA . ALA A 1 85 ? 21.943 -11.081 -20.284 1.00 92.69 85 ALA A CA 1
ATOM 670 C C . ALA A 1 85 ? 23.262 -10.296 -20.373 1.00 92.69 85 ALA A C 1
ATOM 672 O O . ALA A 1 85 ? 24.254 -10.704 -19.774 1.00 92.69 85 ALA A O 1
ATOM 673 N N . GLY A 1 86 ? 23.253 -9.150 -21.060 1.00 93.19 86 GLY A N 1
ATOM 674 C CA . GLY A 1 86 ? 24.418 -8.275 -21.186 1.00 93.19 86 GLY A CA 1
ATOM 675 C C . GLY A 1 86 ? 24.867 -7.628 -19.877 1.00 93.19 86 GLY A C 1
ATOM 676 O O . GLY A 1 86 ? 26.063 -7.465 -19.662 1.00 93.19 86 GLY A O 1
ATOM 677 N N . LEU A 1 87 ? 23.931 -7.302 -18.981 1.00 93.25 87 LEU A N 1
ATOM 678 C CA . LEU A 1 87 ? 24.237 -6.757 -17.651 1.00 93.25 87 LEU A CA 1
ATOM 679 C C . LEU A 1 87 ? 24.941 -7.767 -16.734 1.00 93.25 87 LEU A C 1
ATOM 681 O O . LEU A 1 87 ? 25.586 -7.368 -15.775 1.00 93.25 87 LEU A O 1
ATOM 685 N N . LYS A 1 88 ? 24.831 -9.070 -17.014 1.00 91.94 88 LYS A N 1
ATOM 686 C CA . LYS A 1 88 ? 25.491 -10.132 -16.235 1.00 91.94 88 LYS A CA 1
ATOM 687 C C . LYS A 1 88 ? 26.925 -10.416 -16.687 1.00 91.94 88 LYS A C 1
ATOM 689 O O . LYS A 1 88 ? 27.578 -11.271 -16.096 1.00 91.94 88 LYS A O 1
ATOM 694 N N . ASN A 1 89 ? 27.392 -9.768 -17.753 1.00 90.56 89 ASN A N 1
ATOM 695 C CA . ASN A 1 89 ? 28.715 -9.987 -18.321 1.00 90.56 89 ASN A CA 1
ATOM 696 C C . ASN A 1 89 ? 29.487 -8.665 -18.363 1.00 90.56 89 ASN A C 1
ATOM 698 O O . ASN A 1 89 ? 29.082 -7.733 -19.058 1.00 90.56 89 ASN A O 1
ATOM 702 N N . GLU A 1 90 ? 30.619 -8.612 -17.656 1.00 90.62 90 GLU A N 1
ATOM 703 C CA . GLU A 1 90 ? 31.466 -7.416 -17.521 1.00 90.62 90 GLU A CA 1
ATOM 704 C C . GLU A 1 90 ? 31.845 -6.800 -18.881 1.00 90.62 90 GLU A C 1
ATOM 706 O O . GLU A 1 90 ? 31.841 -5.581 -19.043 1.00 90.62 90 GLU A O 1
ATOM 711 N N . GLY A 1 91 ? 32.091 -7.629 -19.904 1.00 90.44 91 GLY A N 1
ATOM 712 C CA . GLY A 1 91 ? 32.467 -7.163 -21.244 1.00 90.44 91 GLY A CA 1
ATOM 713 C C . GLY A 1 91 ? 31.341 -6.459 -22.010 1.00 90.44 91 GLY A C 1
ATOM 714 O O . GLY A 1 91 ? 31.610 -5.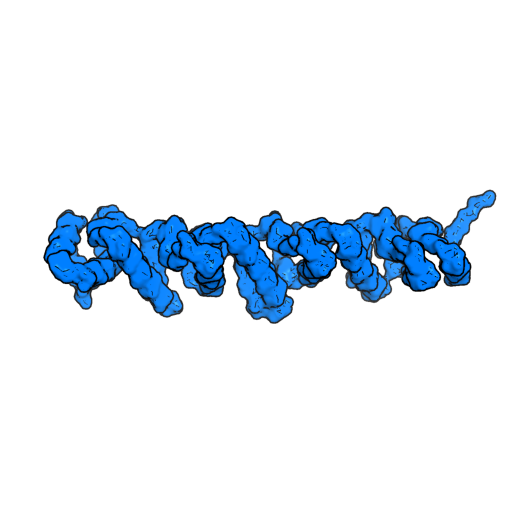751 -22.979 1.00 90.44 91 GLY A O 1
ATOM 715 N N . THR A 1 92 ? 30.084 -6.632 -21.594 1.00 92.56 92 THR A N 1
ATOM 716 C CA . THR A 1 92 ? 28.903 -6.037 -22.246 1.00 92.56 92 THR A CA 1
ATOM 717 C C . THR A 1 92 ? 28.096 -5.122 -21.337 1.00 92.56 92 THR A C 1
ATOM 719 O O . THR A 1 92 ? 27.177 -4.457 -21.817 1.00 92.56 92 THR A O 1
ATOM 722 N N . GLU A 1 93 ? 28.439 -5.043 -20.051 1.00 93.62 93 GLU A N 1
ATOM 723 C CA . GLU A 1 93 ? 27.692 -4.305 -19.032 1.00 93.62 93 GLU A CA 1
ATOM 724 C C . GLU A 1 93 ? 27.507 -2.830 -19.406 1.00 93.62 93 GLU A C 1
ATOM 726 O O . GLU A 1 93 ? 26.405 -2.289 -19.296 1.00 93.62 93 GLU A O 1
ATOM 731 N N . THR A 1 94 ? 28.554 -2.185 -19.930 1.00 94.00 94 THR A N 1
ATOM 732 C CA . THR A 1 94 ? 28.495 -0.769 -20.333 1.00 94.00 94 THR A CA 1
ATOM 733 C C . THR A 1 94 ? 27.475 -0.543 -21.455 1.00 94.00 94 THR A C 1
ATOM 735 O O . THR A 1 94 ? 26.638 0.361 -21.379 1.00 94.00 94 THR A O 1
ATOM 738 N N . VAL A 1 95 ? 27.501 -1.387 -22.492 1.00 93.44 95 VAL A N 1
ATOM 739 C CA . VAL A 1 95 ? 26.564 -1.296 -23.624 1.00 93.44 95 VAL A CA 1
ATOM 740 C C . VAL A 1 95 ? 25.146 -1.637 -23.169 1.00 93.44 95 VAL A C 1
ATOM 742 O O . VAL A 1 95 ? 24.202 -0.926 -23.513 1.00 93.44 95 VAL A O 1
ATOM 745 N N . ALA A 1 96 ? 24.989 -2.677 -22.351 1.00 95.38 96 ALA A N 1
ATOM 746 C CA . ALA A 1 96 ? 23.700 -3.091 -21.816 1.00 95.38 96 ALA A CA 1
ATOM 747 C C . ALA A 1 96 ? 23.076 -2.011 -20.915 1.00 95.38 96 ALA A C 1
ATOM 749 O O . ALA A 1 96 ? 21.893 -1.710 -21.054 1.00 95.38 96 ALA A O 1
ATOM 750 N N . THR A 1 97 ? 23.866 -1.351 -20.065 1.00 95.50 97 THR A N 1
ATOM 751 C CA . THR A 1 97 ? 23.418 -0.240 -19.206 1.00 95.50 97 THR A CA 1
ATOM 752 C C . THR A 1 97 ? 22.943 0.954 -20.030 1.00 95.50 97 THR A C 1
ATOM 754 O O . THR A 1 97 ? 21.878 1.525 -19.759 1.00 95.50 97 THR A O 1
ATOM 757 N N . LYS A 1 98 ? 23.687 1.305 -21.088 1.00 95.06 98 LYS A N 1
ATOM 758 C CA . LYS A 1 98 ? 23.273 2.341 -22.042 1.00 95.06 98 LYS A CA 1
ATOM 759 C C . LYS A 1 98 ? 21.946 1.973 -22.708 1.00 95.06 98 LYS A C 1
ATOM 761 O O . LYS A 1 98 ? 21.025 2.788 -22.720 1.00 95.06 98 LYS A O 1
ATOM 766 N N . LEU A 1 99 ? 21.823 0.747 -23.220 1.00 96.44 99 LEU A N 1
ATOM 767 C CA . LEU A 1 99 ? 20.600 0.278 -23.874 1.00 96.44 99 LEU A CA 1
ATOM 768 C C . LEU A 1 99 ? 19.410 0.230 -22.915 1.00 96.44 99 LEU A C 1
ATOM 770 O O . LEU A 1 99 ? 18.327 0.660 -23.297 1.00 96.44 99 LEU A O 1
ATOM 774 N N . LYS A 1 100 ? 19.600 -0.210 -21.666 1.00 96.50 100 LYS A N 1
ATOM 775 C CA . LYS A 1 100 ? 18.554 -0.185 -20.636 1.00 96.50 100 LYS A CA 1
ATOM 776 C C . LYS A 1 100 ? 18.051 1.234 -20.399 1.00 96.50 100 LYS A C 1
ATOM 778 O O . LYS A 1 100 ? 16.848 1.470 -20.398 1.00 96.50 100 LYS A O 1
ATOM 783 N N . THR A 1 101 ? 18.968 2.187 -20.251 1.00 95.50 101 THR A N 1
ATOM 784 C CA . THR A 1 101 ? 18.631 3.601 -20.036 1.00 95.50 101 THR A CA 1
ATOM 785 C C . THR A 1 101 ? 17.817 4.166 -21.200 1.00 95.50 101 THR A C 1
ATOM 787 O O . THR A 1 101 ? 16.784 4.802 -20.992 1.00 95.50 101 THR A O 1
ATOM 790 N N . GLU A 1 102 ? 18.253 3.919 -22.435 1.00 95.38 102 GLU A N 1
ATOM 791 C CA . GLU A 1 102 ? 17.544 4.398 -23.622 1.00 95.38 102 GLU A CA 1
ATOM 792 C C . GLU A 1 102 ? 16.202 3.673 -23.830 1.00 95.38 102 GLU A C 1
ATOM 794 O O . GLU A 1 102 ? 15.238 4.302 -24.268 1.00 95.38 102 GLU A O 1
ATOM 799 N N . LEU A 1 103 ? 16.096 2.390 -23.461 1.00 97.25 103 LEU A N 1
ATOM 800 C CA . LEU A 1 103 ? 14.845 1.628 -23.491 1.00 97.25 103 LEU A CA 1
ATOM 801 C C . LEU A 1 103 ? 13.809 2.195 -22.514 1.00 97.25 103 LEU A C 1
ATOM 803 O O . LEU A 1 103 ? 12.671 2.437 -22.908 1.00 97.25 103 LEU A O 1
ATOM 807 N N . MET A 1 104 ? 14.211 2.510 -21.280 1.00 96.69 104 MET A N 1
ATOM 808 C CA . MET A 1 104 ? 13.323 3.134 -20.289 1.00 96.69 104 MET A CA 1
ATOM 809 C C . MET A 1 104 ? 12.817 4.501 -20.770 1.00 96.69 104 MET A C 1
ATOM 811 O O . MET A 1 104 ? 11.616 4.773 -20.732 1.00 96.69 104 MET A O 1
ATOM 815 N N . LYS A 1 105 ? 13.706 5.345 -21.317 1.00 95.25 105 LYS A N 1
ATOM 816 C CA . LYS A 1 105 ? 13.315 6.631 -21.927 1.00 95.25 105 LYS A CA 1
ATOM 817 C C . LYS A 1 105 ? 12.366 6.437 -23.105 1.00 95.25 105 LYS A C 1
ATOM 819 O O . LYS A 1 105 ? 11.429 7.219 -23.270 1.00 95.25 105 LYS A O 1
ATOM 824 N N . HIS A 1 106 ? 12.606 5.422 -23.933 1.00 95.25 106 HIS A N 1
ATOM 825 C CA . HIS A 1 106 ? 11.743 5.095 -25.060 1.00 95.25 106 HIS A CA 1
ATOM 826 C C . HIS A 1 106 ? 10.342 4.687 -24.595 1.00 95.25 106 HIS A C 1
ATOM 828 O O . HIS A 1 106 ? 9.370 5.214 -25.130 1.00 95.25 106 HIS A O 1
ATOM 834 N N . TRP A 1 107 ? 10.226 3.840 -23.570 1.00 97.81 107 TRP A N 1
ATOM 835 C CA . TRP A 1 107 ? 8.941 3.457 -22.979 1.00 97.81 107 TRP A CA 1
ATOM 836 C C . TRP A 1 107 ? 8.166 4.655 -22.423 1.00 97.81 107 TRP A C 1
ATOM 838 O O . TRP A 1 107 ? 6.979 4.801 -22.715 1.00 97.81 107 TRP A O 1
ATOM 848 N N . VAL A 1 108 ? 8.837 5.586 -21.733 1.00 97.12 108 VAL A N 1
ATOM 849 C CA . VAL A 1 108 ? 8.205 6.851 -21.317 1.00 97.12 108 VAL A CA 1
ATOM 850 C C . VAL A 1 108 ? 7.796 7.671 -22.547 1.00 97.12 108 VAL A C 1
ATOM 852 O O . VAL A 1 108 ? 6.702 8.232 -22.605 1.00 97.12 108 VAL A O 1
ATOM 855 N N . ALA A 1 109 ? 8.637 7.750 -23.579 1.00 94.38 109 ALA A N 1
ATOM 856 C CA . ALA A 1 109 ? 8.340 8.509 -24.792 1.00 94.38 109 ALA A CA 1
ATOM 857 C C . ALA A 1 109 ? 7.139 7.982 -25.583 1.00 94.38 109 ALA A C 1
ATOM 859 O O . ALA A 1 109 ? 6.434 8.788 -26.187 1.00 94.38 109 ALA A O 1
ATOM 860 N N . THR A 1 110 ? 6.890 6.677 -25.539 1.00 93.88 110 THR A N 1
ATOM 861 C CA . THR A 1 110 ? 5.776 6.012 -26.226 1.00 93.88 110 THR A CA 1
ATOM 862 C C . THR A 1 110 ? 4.580 5.733 -25.318 1.00 93.88 110 THR A C 1
ATOM 864 O O . THR A 1 110 ? 3.648 5.053 -25.738 1.00 93.88 110 THR A O 1
ATOM 867 N N . ALA A 1 111 ? 4.584 6.280 -24.096 1.00 96.00 111 ALA A N 1
ATOM 868 C CA . ALA A 1 111 ? 3.528 6.095 -23.102 1.00 96.00 111 ALA A CA 1
ATOM 869 C C . ALA A 1 111 ? 3.229 4.610 -22.819 1.00 96.00 111 ALA A C 1
ATOM 871 O O . ALA A 1 111 ? 2.073 4.209 -22.665 1.00 96.00 111 ALA A O 1
ATOM 872 N N . LYS A 1 112 ? 4.272 3.771 -22.746 1.00 96.56 112 LYS A N 1
ATOM 873 C CA . LYS A 1 112 ? 4.121 2.357 -22.396 1.00 96.56 112 LYS A CA 1
ATOM 874 C C . LYS A 1 112 ? 3.508 2.259 -20.994 1.00 96.56 112 LYS A C 1
ATOM 876 O O . LYS A 1 112 ? 4.025 2.826 -20.033 1.00 96.56 112 LYS A O 1
ATOM 881 N N . VAL A 1 113 ? 2.390 1.551 -20.872 1.00 95.44 113 VAL A N 1
ATOM 882 C CA . VAL A 1 113 ? 1.649 1.462 -19.604 1.00 95.44 113 VAL A CA 1
ATOM 883 C C . VAL A 1 113 ? 2.539 0.828 -18.520 1.00 95.44 113 VAL A C 1
ATOM 885 O O . VAL A 1 113 ? 3.094 -0.244 -18.780 1.00 95.44 113 VAL A O 1
ATOM 888 N N . PRO A 1 114 ? 2.671 1.426 -17.317 1.00 97.12 114 PRO A N 1
ATOM 889 C CA . PRO A 1 114 ? 3.573 0.912 -16.282 1.00 97.12 114 PRO A CA 1
ATOM 890 C C . PRO A 1 114 ? 3.331 -0.537 -15.855 1.00 97.12 114 PRO A C 1
ATOM 892 O O . PRO A 1 114 ? 4.293 -1.247 -15.581 1.00 97.12 114 PRO A O 1
ATOM 895 N N . ASP A 1 115 ? 2.086 -1.011 -15.882 1.00 96.38 115 ASP A N 1
ATOM 896 C CA . ASP A 1 115 ? 1.750 -2.422 -15.651 1.00 96.38 115 ASP A CA 1
ATOM 897 C C . ASP A 1 115 ? 2.439 -3.362 -16.660 1.00 96.38 115 ASP A C 1
ATOM 899 O O . ASP A 1 115 ? 3.028 -4.374 -16.291 1.00 96.38 115 ASP A O 1
ATOM 903 N N . LYS A 1 116 ? 2.483 -2.988 -17.946 1.00 96.44 116 LYS A N 1
ATOM 904 C CA . LYS A 1 116 ? 3.217 -3.765 -18.956 1.00 96.44 116 LYS A CA 1
ATOM 905 C C . LYS A 1 116 ? 4.717 -3.748 -18.705 1.00 96.44 116 LYS A C 1
ATOM 907 O O . LYS A 1 116 ? 5.364 -4.773 -18.882 1.00 96.44 116 LYS A O 1
ATOM 912 N N . VAL A 1 117 ? 5.263 -2.612 -18.276 1.00 98.00 117 VAL A N 1
ATOM 913 C CA . VAL A 1 117 ? 6.687 -2.507 -17.932 1.00 98.00 117 VAL A CA 1
ATOM 914 C C . VAL A 1 117 ? 7.030 -3.386 -16.726 1.00 98.00 117 VAL A C 1
ATOM 916 O O . VAL A 1 117 ? 8.049 -4.067 -16.763 1.00 98.00 117 VAL A O 1
ATOM 919 N N . PHE A 1 118 ? 6.153 -3.468 -15.718 1.00 97.94 118 PHE A N 1
ATOM 920 C CA . PHE A 1 118 ? 6.313 -4.368 -14.566 1.00 97.94 118 PHE A CA 1
ATOM 921 C C . PHE A 1 118 ? 6.520 -5.828 -15.003 1.00 97.94 118 PHE A C 1
ATOM 923 O O . PHE A 1 118 ? 7.441 -6.501 -14.539 1.00 97.94 118 PHE A O 1
ATOM 930 N N . HIS A 1 119 ? 5.703 -6.286 -15.955 1.00 97.19 119 HIS A N 1
ATOM 931 C CA . HIS A 1 119 ? 5.789 -7.628 -16.532 1.00 97.19 119 HIS A CA 1
ATOM 932 C C . HIS A 1 119 ? 7.032 -7.849 -17.400 1.00 97.19 119 HIS A C 1
ATOM 934 O O . HIS A 1 119 ? 7.682 -8.885 -17.281 1.00 97.19 119 HIS A O 1
ATOM 940 N N . ILE A 1 120 ? 7.400 -6.881 -18.247 1.00 97.25 120 ILE A N 1
ATOM 941 C CA . ILE A 1 120 ? 8.615 -6.975 -19.077 1.00 97.25 120 ILE A CA 1
ATOM 942 C C . ILE A 1 120 ? 9.858 -7.097 -18.180 1.00 97.25 120 ILE A C 1
ATOM 944 O O . ILE A 1 120 ? 10.765 -7.877 -18.467 1.00 97.25 120 ILE A O 1
ATOM 948 N N . MET A 1 121 ? 9.861 -6.384 -17.048 1.00 96.44 121 MET A N 1
ATOM 949 C CA . MET A 1 121 ? 10.9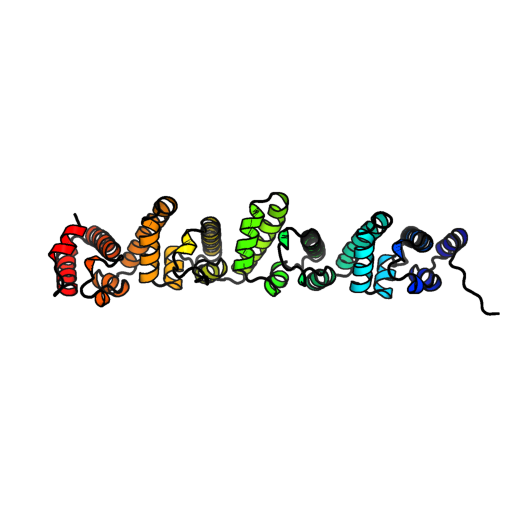03 -6.448 -16.019 1.00 96.44 121 MET A CA 1
ATOM 950 C C . MET A 1 121 ? 10.813 -7.696 -15.121 1.00 96.44 121 MET A C 1
ATOM 952 O O . MET A 1 121 ? 11.605 -7.831 -14.191 1.00 96.44 121 MET A O 1
ATOM 956 N N . LYS A 1 122 ? 9.874 -8.616 -15.397 1.00 94.50 122 LYS A N 1
ATOM 957 C CA . LYS A 1 122 ? 9.644 -9.885 -14.678 1.00 94.50 122 LYS A CA 1
ATOM 958 C C . LYS A 1 122 ? 9.399 -9.714 -13.180 1.00 94.50 122 LYS A C 1
ATOM 960 O O . LYS A 1 122 ? 9.672 -10.622 -12.393 1.00 94.50 122 LYS A O 1
ATOM 965 N N . LEU A 1 123 ? 8.868 -8.564 -12.772 1.00 96.38 123 LEU A N 1
ATOM 966 C CA . LEU A 1 123 ? 8.582 -8.283 -11.367 1.00 96.38 123 LEU A CA 1
ATOM 967 C C . LEU A 1 123 ? 7.407 -9.119 -10.839 1.00 96.38 123 LEU A C 1
ATOM 969 O O . LEU A 1 123 ? 7.337 -9.386 -9.645 1.00 96.38 123 LEU A O 1
ATOM 973 N N . ASP A 1 124 ? 6.551 -9.630 -11.729 1.00 94.75 124 ASP A N 1
ATOM 974 C CA . ASP A 1 124 ? 5.492 -10.597 -11.417 1.00 94.75 124 ASP A CA 1
ATOM 975 C C . ASP A 1 124 ? 6.019 -12.002 -11.078 1.00 94.75 124 ASP A C 1
ATOM 977 O O . ASP A 1 124 ? 5.255 -12.865 -10.651 1.00 94.75 124 ASP A O 1
ATOM 981 N N . LYS A 1 125 ? 7.316 -12.253 -11.299 1.00 92.94 125 LYS A N 1
ATOM 982 C CA . LYS A 1 125 ? 7.998 -13.515 -10.971 1.00 92.94 125 LYS A CA 1
ATOM 983 C C . LYS A 1 125 ? 8.870 -13.417 -9.721 1.00 92.94 125 LYS A C 1
ATOM 985 O O . LYS A 1 125 ? 9.530 -14.390 -9.372 1.00 92.94 125 LYS A O 1
ATOM 990 N N . VAL A 1 126 ? 8.902 -12.258 -9.065 1.00 91.31 126 VAL A N 1
ATOM 991 C CA . VAL A 1 126 ? 9.650 -12.066 -7.820 1.00 91.31 126 VAL A CA 1
ATOM 992 C C . VAL A 1 126 ? 8.845 -12.666 -6.672 1.00 91.31 126 VAL A C 1
ATOM 994 O O . VAL A 1 126 ? 7.761 -12.182 -6.358 1.00 91.31 126 VAL A O 1
ATOM 997 N N . GLU A 1 127 ? 9.368 -13.733 -6.068 1.00 80.56 127 GLU A N 1
ATOM 998 C CA . GLU A 1 127 ? 8.661 -14.499 -5.032 1.00 80.56 127 GLU A CA 1
ATOM 999 C C . GLU A 1 127 ? 8.749 -13.856 -3.641 1.00 80.56 127 GLU A C 1
ATOM 1001 O O . GLU A 1 127 ? 7.786 -13.909 -2.875 1.00 80.56 127 GLU A O 1
ATOM 1006 N N . THR A 1 128 ? 9.891 -13.246 -3.306 1.00 81.12 128 THR A N 1
ATOM 1007 C CA . THR A 1 128 ? 10.134 -12.607 -2.005 1.00 81.12 128 THR A CA 1
ATOM 1008 C C . THR A 1 128 ? 10.875 -11.283 -2.163 1.00 81.12 128 THR A C 1
ATOM 1010 O O . THR A 1 128 ? 11.511 -11.023 -3.183 1.00 81.12 128 THR A O 1
ATOM 1013 N N . ASP A 1 129 ? 10.777 -10.434 -1.137 1.00 84.44 129 ASP A N 1
ATOM 1014 C CA . ASP A 1 129 ? 11.608 -9.234 -0.965 1.00 84.44 129 ASP A CA 1
ATOM 1015 C C . ASP A 1 129 ? 11.584 -8.255 -2.150 1.00 84.44 129 ASP A C 1
ATOM 1017 O O . ASP A 1 129 ? 12.577 -7.595 -2.458 1.00 84.44 129 ASP A O 1
ATOM 1021 N N . ILE A 1 130 ? 10.423 -8.113 -2.803 1.00 93.31 130 ILE A N 1
ATOM 1022 C CA . ILE A 1 130 ? 10.258 -7.248 -3.981 1.00 93.31 130 ILE A CA 1
ATOM 1023 C C . ILE A 1 130 ? 10.691 -5.797 -3.727 1.00 93.31 130 ILE A C 1
ATOM 1025 O O . ILE A 1 130 ? 11.241 -5.162 -4.619 1.00 93.31 130 ILE A O 1
ATOM 1029 N N . LEU A 1 131 ? 10.518 -5.284 -2.504 1.00 93.38 131 LEU A N 1
ATOM 1030 C CA . LEU A 1 131 ? 10.928 -3.924 -2.132 1.00 93.38 131 LEU A CA 1
ATOM 1031 C C . LEU A 1 131 ? 12.451 -3.734 -2.103 1.00 93.38 131 LEU A C 1
ATOM 1033 O O . LEU A 1 131 ? 12.919 -2.611 -2.277 1.00 93.38 131 LEU A O 1
ATOM 1037 N N . SER A 1 132 ? 13.208 -4.816 -1.920 1.00 92.50 132 SER A N 1
ATOM 1038 C CA . SER A 1 132 ? 14.674 -4.832 -1.982 1.00 92.50 132 SER A CA 1
ATOM 1039 C C . SER A 1 132 ? 15.189 -5.122 -3.392 1.00 92.50 132 SER A C 1
ATOM 1041 O O . SER A 1 132 ? 16.392 -5.041 -3.633 1.00 92.50 132 SER A O 1
ATOM 1043 N N . ASN A 1 133 ? 14.308 -5.473 -4.335 1.00 94.12 133 ASN A N 1
ATOM 1044 C CA . ASN A 1 133 ? 14.695 -5.760 -5.707 1.00 94.12 133 ASN A CA 1
ATOM 1045 C C . ASN A 1 133 ? 15.040 -4.447 -6.446 1.00 94.12 133 ASN A C 1
ATOM 1047 O O . ASN A 1 133 ? 14.156 -3.602 -6.631 1.00 94.12 133 ASN A O 1
ATOM 1051 N N . PRO A 1 134 ? 16.282 -4.269 -6.942 1.00 92.69 134 PRO A N 1
ATOM 1052 C CA . PRO A 1 134 ? 16.671 -3.067 -7.680 1.00 92.69 134 PRO A CA 1
ATOM 1053 C C . PRO A 1 134 ? 15.797 -2.788 -8.911 1.00 92.69 134 PRO A C 1
ATOM 1055 O O . PRO A 1 134 ? 15.578 -1.630 -9.270 1.00 92.69 134 PRO A O 1
ATOM 1058 N N . GLU A 1 135 ? 15.252 -3.828 -9.547 1.00 94.44 135 GLU A N 1
ATOM 1059 C CA . GLU A 1 135 ? 14.336 -3.681 -10.679 1.00 94.44 135 GLU A CA 1
ATOM 1060 C C . GLU A 1 135 ? 12.979 -3.116 -10.264 1.00 94.44 135 GLU A C 1
ATOM 1062 O O . GLU A 1 135 ? 12.404 -2.326 -11.011 1.00 94.44 135 GLU A O 1
ATOM 1067 N N . PHE A 1 136 ? 12.494 -3.423 -9.058 1.00 97.00 136 PHE A N 1
ATOM 1068 C CA . PHE A 1 136 ? 11.274 -2.806 -8.539 1.00 97.00 136 PHE A CA 1
ATOM 1069 C C . PHE A 1 136 ? 11.479 -1.306 -8.297 1.00 97.00 136 PHE A C 1
ATOM 1071 O O . PHE A 1 136 ? 10.622 -0.499 -8.651 1.00 97.00 136 PHE A O 1
ATOM 1078 N N . ILE A 1 137 ? 12.649 -0.910 -7.785 1.00 95.19 137 ILE A N 1
ATOM 1079 C CA . ILE A 1 137 ? 13.017 0.504 -7.604 1.00 95.19 137 ILE A CA 1
ATOM 1080 C C . ILE A 1 137 ? 13.120 1.217 -8.963 1.00 95.19 137 ILE A C 1
ATOM 1082 O O . ILE A 1 137 ? 12.640 2.341 -9.122 1.00 95.19 137 ILE A O 1
ATOM 1086 N N . ASN A 1 138 ? 13.708 0.565 -9.971 1.00 95.31 138 ASN A N 1
ATOM 1087 C CA . ASN A 1 138 ? 13.775 1.105 -11.330 1.00 95.31 138 ASN A CA 1
ATOM 1088 C C . ASN A 1 138 ? 12.387 1.238 -11.974 1.00 95.31 138 ASN A C 1
ATOM 1090 O O . ASN A 1 138 ? 12.121 2.240 -12.638 1.00 95.31 138 ASN A O 1
ATOM 1094 N N . TRP A 1 139 ? 11.493 0.275 -11.748 1.00 98.12 139 TRP A N 1
ATOM 1095 C CA . TRP A 1 139 ? 10.102 0.356 -12.185 1.00 98.12 139 TRP A CA 1
ATOM 1096 C C . TRP A 1 139 ? 9.327 1.466 -11.461 1.00 98.12 139 TRP A C 1
ATOM 1098 O O . TRP A 1 139 ? 8.591 2.219 -12.094 1.00 98.12 139 TRP A O 1
ATOM 1108 N N . ALA A 1 140 ? 9.536 1.650 -10.158 1.00 97.50 140 ALA A N 1
ATOM 1109 C CA . ALA A 1 140 ? 8.924 2.747 -9.414 1.00 97.50 140 ALA A CA 1
ATOM 1110 C C . ALA A 1 140 ? 9.363 4.121 -9.949 1.00 97.50 140 ALA A C 1
ATOM 1112 O O . ALA A 1 140 ? 8.534 5.022 -10.085 1.00 97.50 140 ALA A O 1
ATOM 1113 N N . ARG A 1 141 ? 10.643 4.268 -10.321 1.00 96.75 141 ARG A N 1
ATOM 1114 C CA . ARG A 1 141 ? 11.153 5.472 -11.000 1.00 96.75 141 ARG A CA 1
ATOM 1115 C C . ARG A 1 141 ? 10.530 5.652 -12.385 1.00 96.75 141 ARG A C 1
ATOM 1117 O O . ARG A 1 141 ? 10.188 6.765 -12.758 1.00 96.75 141 ARG A O 1
ATOM 1124 N N . TYR A 1 142 ? 10.327 4.564 -13.125 1.00 98.12 142 TYR A N 1
ATOM 1125 C CA . TYR A 1 142 ? 9.615 4.609 -14.402 1.00 98.12 142 TYR A CA 1
ATOM 1126 C C . TYR A 1 142 ? 8.184 5.138 -14.256 1.00 98.12 142 TYR A C 1
ATOM 1128 O O . TYR A 1 142 ? 7.748 5.955 -15.065 1.00 98.12 142 TYR A O 1
ATOM 1136 N N . VAL A 1 143 ? 7.458 4.698 -13.222 1.00 98.12 143 VAL A N 1
ATOM 1137 C CA . VAL A 1 143 ? 6.117 5.215 -12.903 1.00 98.12 143 VAL A CA 1
ATOM 1138 C C . VAL A 1 143 ? 6.173 6.725 -12.640 1.00 98.12 143 VAL A C 1
ATOM 1140 O O . VAL A 1 143 ? 5.324 7.456 -13.149 1.00 98.12 143 VAL A O 1
ATOM 1143 N N . ASP A 1 144 ? 7.192 7.210 -11.922 1.00 97.12 144 ASP A N 1
ATOM 1144 C CA . ASP A 1 144 ? 7.389 8.648 -11.685 1.00 97.12 144 ASP A CA 1
ATOM 1145 C C . ASP A 1 144 ? 7.655 9.420 -12.976 1.00 97.12 144 ASP A C 1
ATOM 1147 O O . ASP A 1 144 ? 6.979 10.414 -13.242 1.00 97.12 144 ASP A O 1
ATOM 1151 N N . ASP A 1 145 ? 8.577 8.942 -13.811 1.00 97.56 145 ASP A N 1
ATOM 1152 C CA . ASP A 1 145 ? 8.905 9.570 -15.093 1.00 97.56 145 ASP A CA 1
ATOM 1153 C C . ASP A 1 145 ? 7.687 9.590 -16.035 1.00 97.56 145 ASP A C 1
ATOM 1155 O O . ASP A 1 145 ? 7.433 10.579 -16.735 1.00 97.56 145 ASP A O 1
ATOM 1159 N N . PHE A 1 146 ? 6.886 8.519 -16.027 1.00 97.81 146 PHE A N 1
ATOM 1160 C CA . PHE A 1 146 ? 5.626 8.439 -16.761 1.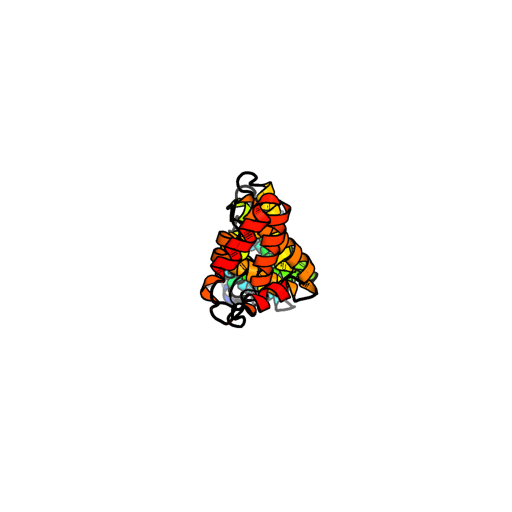00 97.81 146 PHE A CA 1
ATOM 1161 C C . PHE A 1 146 ? 4.620 9.485 -16.258 1.00 97.81 146 PHE A C 1
ATOM 1163 O O . PHE A 1 146 ? 4.082 10.255 -17.055 1.00 97.81 146 PHE A O 1
ATOM 1170 N N . ASN A 1 147 ? 4.398 9.568 -14.944 1.00 97.06 147 ASN A N 1
ATOM 1171 C CA . ASN A 1 147 ? 3.457 10.510 -14.327 1.00 97.06 147 ASN A CA 1
ATOM 1172 C C . ASN A 1 147 ? 3.894 11.976 -14.480 1.00 97.06 147 ASN A C 1
ATOM 1174 O O . ASN A 1 147 ? 3.057 12.871 -14.644 1.00 97.06 147 ASN A O 1
ATOM 1178 N N . ALA A 1 148 ? 5.204 12.230 -14.456 1.00 97.06 148 ALA A N 1
ATOM 1179 C CA . ALA A 1 148 ? 5.787 13.544 -14.698 1.00 97.06 148 ALA A CA 1
ATOM 1180 C C . ALA A 1 148 ? 5.563 14.009 -16.143 1.00 97.06 148 ALA A C 1
ATOM 1182 O O . ALA A 1 148 ? 5.401 15.200 -16.388 1.00 97.06 148 ALA A O 1
ATOM 1183 N N . LYS A 1 149 ? 5.517 13.083 -17.107 1.00 96.69 149 LYS A N 1
ATOM 1184 C CA . LYS A 1 149 ? 5.260 13.409 -18.513 1.00 96.69 149 LYS A CA 1
ATOM 1185 C C . LYS A 1 149 ? 3.771 13.449 -18.867 1.00 96.69 149 LYS A C 1
ATOM 1187 O O . LYS A 1 149 ? 3.354 14.290 -19.662 1.00 96.69 149 LYS A O 1
ATOM 1192 N N . TYR A 1 150 ? 2.967 12.553 -18.298 1.00 95.81 150 TYR A N 1
ATOM 1193 C CA . TYR A 1 150 ? 1.557 12.370 -18.646 1.00 95.81 150 TYR A CA 1
ATOM 1194 C C . TYR A 1 150 ? 0.631 12.650 -17.461 1.00 95.81 150 TYR A C 1
ATOM 1196 O O . TYR A 1 150 ? -0.156 11.796 -17.071 1.00 95.81 150 TYR A O 1
ATOM 1204 N N . HIS A 1 151 ? 0.647 13.878 -16.935 1.00 93.06 151 HIS A N 1
ATOM 1205 C CA . HIS A 1 151 ? -0.117 14.264 -15.736 1.00 93.06 151 HIS A CA 1
ATOM 1206 C C . HIS A 1 151 ? -1.610 13.874 -15.743 1.00 93.06 151 HIS A C 1
ATOM 1208 O O . HIS A 1 151 ? -2.179 13.550 -14.705 1.00 93.06 151 HIS A O 1
ATOM 1214 N N . LYS A 1 152 ? -2.271 13.905 -16.911 1.00 92.56 152 LYS A N 1
ATOM 1215 C CA . LYS A 1 152 ? -3.694 13.523 -17.051 1.00 92.56 152 LYS A CA 1
ATOM 1216 C C . LYS A 1 152 ? -3.932 12.011 -16.993 1.00 92.56 152 LYS A C 1
ATOM 1218 O O . LYS A 1 152 ? -5.062 11.587 -16.785 1.00 92.56 152 LYS A O 1
ATOM 1223 N N . GLN A 1 153 ? -2.890 11.223 -17.233 1.00 89.81 153 GLN A N 1
ATOM 1224 C CA . GLN A 1 153 ? -2.897 9.761 -17.239 1.00 89.81 153 GLN A CA 1
ATOM 1225 C C . GLN A 1 153 ? -2.091 9.197 -16.064 1.00 89.81 153 GLN A C 1
ATOM 1227 O O . GLN A 1 153 ? -1.801 8.002 -16.060 1.00 89.81 153 GLN A O 1
ATOM 1232 N N . SER A 1 154 ? -1.713 10.042 -15.094 1.00 90.00 154 SER A N 1
ATOM 1233 C CA . SER A 1 154 ? -0.920 9.613 -13.950 1.00 90.00 154 SER A CA 1
ATOM 1234 C C . SER A 1 154 ? -1.556 8.404 -13.274 1.00 90.00 154 SER A C 1
ATOM 1236 O O . SER A 1 154 ? -2.760 8.386 -13.006 1.00 90.00 154 SER A O 1
ATOM 1238 N N . THR A 1 155 ? -0.733 7.406 -12.984 1.00 93.00 155 THR A N 1
ATOM 1239 C CA . THR A 1 155 ? -1.137 6.155 -12.347 1.00 93.00 155 THR A CA 1
ATOM 1240 C C . THR A 1 155 ? -0.363 5.930 -11.053 1.00 93.00 155 THR A C 1
ATOM 1242 O O . THR A 1 155 ? 0.707 6.489 -10.844 1.00 93.00 155 THR A O 1
ATOM 1245 N N . SER A 1 156 ? -0.907 5.095 -10.177 1.00 94.69 156 SER A N 1
ATOM 1246 C CA . SER A 1 156 ? -0.225 4.620 -8.972 1.00 94.69 156 SER A CA 1
ATOM 1247 C C . SER A 1 156 ? 0.426 3.260 -9.230 1.00 94.69 156 SER A C 1
ATOM 1249 O O . SER A 1 156 ? 0.010 2.532 -10.135 1.00 94.69 156 SER A O 1
ATOM 1251 N N . MET A 1 157 ? 1.417 2.906 -8.412 1.00 96.69 157 MET A N 1
ATOM 1252 C CA . MET A 1 157 ? 1.968 1.553 -8.320 1.00 96.69 157 MET A CA 1
ATOM 1253 C C . MET A 1 157 ? 0.952 0.554 -7.743 1.00 96.69 157 MET A C 1
ATOM 1255 O O . MET A 1 157 ? 1.002 -0.638 -8.046 1.00 96.69 157 MET A O 1
ATOM 1259 N N . VAL A 1 158 ? 0.023 1.038 -6.913 1.00 95.69 158 VAL A N 1
ATOM 1260 C CA . VAL A 1 158 ? -0.868 0.226 -6.075 1.00 95.69 158 VAL A CA 1
ATOM 1261 C C . VAL A 1 158 ? -1.694 -0.792 -6.865 1.00 95.69 158 VAL A C 1
ATOM 1263 O O . VAL A 1 158 ? -1.655 -1.959 -6.484 1.00 95.69 158 VAL A O 1
ATOM 1266 N N . PRO A 1 159 ? -2.395 -0.445 -7.966 1.00 94.94 159 PRO A N 1
ATOM 1267 C CA . PRO A 1 159 ? -3.198 -1.428 -8.693 1.00 94.94 159 PRO A CA 1
ATOM 1268 C C . PRO A 1 159 ? -2.370 -2.596 -9.238 1.00 94.94 159 PRO A C 1
ATOM 1270 O O . PRO A 1 159 ? -2.818 -3.735 -9.186 1.00 94.94 159 PRO A O 1
ATOM 1273 N N . THR A 1 160 ? -1.149 -2.330 -9.716 1.00 96.25 160 THR A N 1
ATOM 1274 C CA . THR A 1 160 ? -0.244 -3.379 -10.204 1.00 96.25 160 THR A CA 1
ATOM 1275 C C . THR A 1 160 ? 0.226 -4.271 -9.059 1.00 96.25 160 THR A C 1
ATOM 1277 O O . THR A 1 160 ? 0.186 -5.491 -9.182 1.00 96.25 160 THR A O 1
ATOM 1280 N N . VAL A 1 161 ? 0.631 -3.685 -7.927 1.00 95.12 161 VAL A N 1
ATOM 1281 C CA . VAL A 1 161 ? 1.127 -4.449 -6.768 1.00 95.12 161 VAL A CA 1
ATOM 1282 C C . VAL A 1 161 ? 0.010 -5.284 -6.119 1.00 95.12 161 VAL A C 1
ATOM 1284 O O . VAL A 1 161 ? 0.255 -6.429 -5.738 1.00 95.12 161 VAL A O 1
ATOM 1287 N N . LEU A 1 162 ? -1.225 -4.769 -6.064 1.00 93.88 162 LEU A N 1
ATOM 1288 C CA . LEU A 1 162 ? -2.391 -5.475 -5.510 1.00 93.88 162 LEU A CA 1
ATOM 1289 C C . LEU A 1 162 ? -2.804 -6.725 -6.305 1.00 93.88 162 LEU A C 1
ATOM 1291 O O . LEU A 1 162 ? -3.516 -7.573 -5.771 1.00 93.88 162 LEU A O 1
ATOM 1295 N N . ASN A 1 163 ? -2.335 -6.890 -7.547 1.00 94.06 163 ASN A N 1
ATOM 1296 C CA . ASN A 1 163 ? -2.539 -8.133 -8.300 1.00 94.06 163 ASN A CA 1
ATOM 1297 C C . ASN A 1 163 ? -1.760 -9.325 -7.710 1.00 94.06 163 ASN A C 1
ATOM 1299 O O . ASN A 1 163 ? -2.071 -10.471 -8.032 1.00 94.06 163 ASN A O 1
ATOM 1303 N N . TYR A 1 164 ? -0.757 -9.066 -6.861 1.00 91.75 164 TYR A N 1
ATOM 1304 C CA . TYR A 1 164 ? 0.157 -10.084 -6.326 1.00 91.75 164 TYR A CA 1
ATOM 1305 C C . TYR A 1 164 ? 0.196 -10.119 -4.797 1.00 91.75 164 TYR A C 1
ATOM 1307 O O . TYR A 1 164 ? 0.422 -11.178 -4.214 1.00 91.75 164 TYR A O 1
ATOM 1315 N N . TYR A 1 165 ? -0.041 -8.981 -4.144 1.00 90.69 165 TYR A N 1
ATOM 1316 C CA . TYR A 1 165 ? 0.032 -8.843 -2.693 1.00 90.69 165 TYR A CA 1
ATOM 1317 C C . TYR A 1 165 ? -1.286 -8.287 -2.158 1.00 90.69 165 TYR A C 1
ATOM 1319 O O . TYR A 1 165 ? -1.771 -7.271 -2.647 1.00 90.69 165 TYR A O 1
ATOM 1327 N N . SER A 1 166 ? -1.858 -8.923 -1.131 1.00 90.62 166 SER A N 1
ATOM 1328 C CA . SER A 1 166 ? -3.000 -8.342 -0.420 1.00 90.62 166 SER A CA 1
ATOM 1329 C C . SER A 1 166 ? -2.571 -7.109 0.371 1.00 90.62 166 SER A C 1
ATOM 1331 O O . SER A 1 166 ? -1.409 -6.993 0.769 1.00 90.62 166 SER A O 1
ATOM 1333 N N . ASP A 1 167 ? -3.508 -6.203 0.651 1.00 91.62 167 ASP A N 1
ATOM 1334 C CA . ASP A 1 167 ? -3.212 -4.952 1.346 1.00 91.62 167 ASP A CA 1
ATOM 1335 C C . ASP A 1 167 ? -2.462 -5.162 2.676 1.00 91.62 167 ASP A C 1
ATOM 1337 O O . ASP A 1 167 ? -1.478 -4.479 2.953 1.00 91.62 167 ASP A O 1
ATOM 1341 N N . ASP A 1 168 ? -2.851 -6.163 3.472 1.00 87.19 168 ASP A N 1
ATOM 1342 C CA . ASP A 1 168 ? -2.207 -6.446 4.761 1.00 87.19 168 ASP A CA 1
ATOM 1343 C C . ASP A 1 168 ? -0.781 -6.970 4.608 1.00 87.19 168 ASP A C 1
ATOM 1345 O O . ASP A 1 168 ? 0.076 -6.692 5.449 1.00 87.19 168 ASP A O 1
ATOM 1349 N N . VAL A 1 169 ? -0.508 -7.705 3.528 1.00 88.69 169 VAL A N 1
ATOM 1350 C CA . VAL A 1 169 ? 0.852 -8.127 3.187 1.00 88.69 169 VAL A CA 1
ATOM 1351 C C . VAL A 1 169 ? 1.682 -6.911 2.784 1.00 88.69 169 VAL A C 1
ATOM 1353 O O . VAL A 1 169 ? 2.813 -6.788 3.251 1.00 88.69 169 VAL A O 1
ATOM 1356 N N . ILE A 1 170 ? 1.111 -5.974 2.015 1.00 92.12 170 ILE A N 1
ATOM 1357 C CA . ILE A 1 170 ? 1.779 -4.719 1.649 1.00 92.12 170 ILE A CA 1
ATOM 1358 C C . ILE A 1 170 ? 2.129 -3.903 2.897 1.00 92.12 170 ILE A C 1
ATOM 1360 O O . ILE A 1 170 ? 3.273 -3.473 3.047 1.00 92.12 170 ILE A O 1
ATOM 1364 N N . PHE A 1 171 ? 1.193 -3.716 3.828 1.00 90.31 171 PHE A N 1
ATOM 1365 C CA . PHE A 1 171 ? 1.466 -2.987 5.068 1.00 90.31 171 PHE A CA 1
ATOM 1366 C C . PHE A 1 171 ? 2.554 -3.655 5.913 1.00 90.31 171 PHE A C 1
ATOM 1368 O O . PHE A 1 171 ? 3.469 -2.981 6.377 1.00 90.31 171 PHE A O 1
ATOM 1375 N N . LYS A 1 172 ? 2.522 -4.981 6.060 1.00 86.19 172 LYS A N 1
ATOM 1376 C CA . LYS A 1 172 ? 3.551 -5.711 6.815 1.00 86.19 172 LYS A CA 1
ATOM 1377 C C . LYS A 1 172 ? 4.933 -5.612 6.175 1.00 86.19 172 LYS A C 1
ATOM 1379 O O . LYS A 1 172 ? 5.902 -5.305 6.868 1.00 86.19 172 LYS A O 1
ATOM 1384 N N . MET A 1 173 ? 5.032 -5.841 4.864 1.00 88.62 173 MET A N 1
ATOM 1385 C CA . MET A 1 173 ? 6.323 -5.789 4.171 1.00 88.62 173 MET A CA 1
ATOM 1386 C C . MET A 1 173 ? 6.888 -4.364 4.132 1.00 88.62 173 MET A C 1
ATOM 1388 O O . MET A 1 173 ? 8.089 -4.185 4.310 1.00 88.62 173 MET A O 1
ATOM 1392 N N . THR A 1 174 ? 6.039 -3.343 3.960 1.00 91.88 174 THR A N 1
ATOM 1393 C CA . THR A 1 174 ? 6.479 -1.938 3.950 1.00 91.88 174 THR A CA 1
ATOM 1394 C C . THR A 1 174 ? 6.899 -1.455 5.337 1.00 91.88 174 THR A C 1
ATOM 1396 O O . THR A 1 174 ? 7.920 -0.781 5.445 1.00 91.88 174 THR A O 1
ATOM 1399 N N . GLU A 1 175 ? 6.201 -1.834 6.412 1.00 87.94 175 GLU A N 1
ATOM 1400 C CA . GLU A 1 175 ? 6.632 -1.503 7.779 1.00 87.94 175 GLU A CA 1
ATOM 1401 C C . GLU A 1 175 ? 7.986 -2.136 8.129 1.00 87.94 175 GLU A C 1
ATOM 1403 O O . GLU A 1 175 ? 8.853 -1.459 8.687 1.00 87.94 175 GLU A O 1
ATOM 1408 N N . ALA A 1 176 ? 8.218 -3.395 7.741 1.00 86.12 176 ALA A N 1
ATOM 1409 C CA . ALA A 1 176 ? 9.531 -4.023 7.893 1.00 86.12 176 ALA A CA 1
ATOM 1410 C C . ALA A 1 176 ? 10.606 -3.279 7.076 1.00 86.12 176 ALA A C 1
ATOM 1412 O O . ALA A 1 176 ? 11.645 -2.894 7.614 1.00 86.12 176 ALA A O 1
ATOM 1413 N N . ALA A 1 177 ? 10.324 -2.996 5.801 1.00 89.81 177 ALA A N 1
ATOM 1414 C CA . ALA A 1 177 ? 11.242 -2.321 4.886 1.00 89.81 177 ALA A CA 1
ATOM 1415 C C . ALA A 1 177 ? 11.539 -0.854 5.263 1.00 89.81 177 ALA A C 1
ATOM 1417 O O . ALA A 1 177 ? 12.584 -0.324 4.891 1.00 89.81 177 ALA A O 1
ATOM 1418 N N . LYS A 1 178 ? 10.680 -0.187 6.043 1.00 90.25 178 LYS A N 1
ATOM 1419 C CA . LYS A 1 178 ? 10.945 1.161 6.588 1.00 90.25 178 LYS A CA 1
ATOM 1420 C C . LYS A 1 178 ? 12.037 1.191 7.656 1.00 90.25 178 LYS A C 1
ATOM 1422 O O . LYS A 1 178 ? 12.549 2.270 7.953 1.00 90.25 178 LYS A O 1
ATOM 1427 N N . SER A 1 179 ? 12.401 0.034 8.211 1.00 86.00 179 SER A N 1
ATOM 1428 C CA . SER A 1 179 ? 13.488 -0.094 9.192 1.00 86.00 179 SER A CA 1
ATOM 1429 C C . SER A 1 179 ? 14.874 -0.226 8.547 1.00 86.00 179 SER A C 1
ATOM 1431 O O . SER A 1 179 ? 15.874 -0.206 9.259 1.00 86.00 179 SER A O 1
ATOM 1433 N N . VAL A 1 180 ? 14.936 -0.362 7.220 1.00 90.38 180 VAL A N 1
ATOM 1434 C CA . VAL A 1 180 ? 16.168 -0.500 6.432 1.00 90.38 180 VAL A CA 1
ATOM 1435 C C . VAL A 1 180 ? 16.308 0.732 5.541 1.00 90.38 180 VAL A C 1
ATOM 1437 O O . VAL A 1 180 ? 15.383 1.064 4.800 1.00 90.38 180 VAL A O 1
ATOM 1440 N N . GLU A 1 181 ? 17.439 1.435 5.630 1.00 92.56 181 GLU A N 1
ATOM 1441 C CA . GLU A 1 181 ? 17.615 2.754 5.002 1.00 92.56 181 GLU A CA 1
ATOM 1442 C C . GLU A 1 181 ? 17.448 2.688 3.475 1.00 92.56 181 GLU A C 1
ATOM 1444 O O . GLU A 1 181 ? 16.767 3.526 2.886 1.00 92.56 181 GLU A O 1
ATOM 1449 N N . GLU A 1 182 ? 17.971 1.636 2.845 1.00 91.44 182 GLU A N 1
ATOM 1450 C CA . GLU A 1 182 ? 17.926 1.416 1.400 1.00 91.44 182 GLU A CA 1
ATOM 1451 C C . GLU A 1 182 ? 16.498 1.230 0.863 1.00 91.44 182 GLU A C 1
ATOM 1453 O O . GLU A 1 182 ? 16.184 1.674 -0.242 1.00 91.44 182 GLU A O 1
ATOM 1458 N N . THR A 1 183 ? 15.608 0.601 1.638 1.00 92.88 183 THR A N 1
ATOM 1459 C CA . THR A 1 183 ? 14.231 0.291 1.212 1.00 92.88 183 THR A CA 1
ATOM 1460 C C . THR A 1 183 ? 13.190 1.253 1.771 1.00 92.88 183 THR A C 1
ATOM 1462 O O . THR A 1 183 ? 12.036 1.249 1.336 1.00 92.88 183 THR A O 1
ATOM 1465 N N . LYS A 1 184 ? 13.574 2.119 2.710 1.00 94.81 184 LYS A N 1
ATOM 1466 C CA . LYS A 1 184 ? 12.662 3.019 3.419 1.00 94.81 184 LYS A CA 1
ATOM 1467 C C . LYS A 1 184 ? 11.903 3.959 2.493 1.00 94.81 184 LYS A C 1
ATOM 1469 O O . LYS A 1 184 ? 10.700 4.150 2.682 1.00 94.81 184 LYS A O 1
ATOM 1474 N N . ALA A 1 185 ? 12.575 4.527 1.493 1.00 95.62 185 ALA A N 1
ATOM 1475 C CA . ALA A 1 185 ? 11.954 5.464 0.560 1.00 95.62 185 ALA A CA 1
ATOM 1476 C C . ALA A 1 185 ? 10.847 4.792 -0.270 1.00 95.62 185 ALA A C 1
ATOM 1478 O O . ALA A 1 185 ? 9.718 5.281 -0.305 1.00 95.62 185 ALA A O 1
ATOM 1479 N N . ILE A 1 186 ? 11.143 3.640 -0.884 1.00 96.38 186 ILE A N 1
ATOM 1480 C CA . ILE A 1 186 ? 10.169 2.926 -1.720 1.00 96.38 186 ILE A CA 1
ATOM 1481 C C . ILE A 1 186 ? 9.029 2.329 -0.888 1.00 96.38 186 ILE A C 1
ATOM 1483 O O . ILE A 1 186 ? 7.870 2.389 -1.298 1.00 96.38 186 ILE A O 1
ATOM 1487 N N . ALA A 1 187 ? 9.337 1.828 0.310 1.00 95.69 187 ALA A N 1
ATOM 1488 C CA . ALA A 1 187 ? 8.340 1.311 1.236 1.00 95.69 187 ALA A CA 1
ATOM 1489 C C . ALA A 1 187 ? 7.366 2.405 1.696 1.00 95.69 187 ALA A C 1
ATOM 1491 O O . ALA A 1 187 ? 6.153 2.204 1.652 1.00 95.69 187 ALA A O 1
ATOM 1492 N N . THR A 1 188 ? 7.889 3.578 2.071 1.00 95.75 188 THR A N 1
ATOM 1493 C CA . THR A 1 188 ? 7.074 4.738 2.464 1.00 95.75 188 THR A CA 1
ATOM 1494 C C . THR A 1 188 ? 6.182 5.184 1.312 1.00 95.75 188 THR A C 1
ATOM 1496 O O . THR A 1 188 ? 4.976 5.312 1.496 1.00 95.75 188 THR A O 1
ATOM 1499 N N . LYS A 1 189 ? 6.746 5.326 0.107 1.00 96.50 189 LYS A N 1
ATOM 1500 C CA . LYS A 1 189 ? 5.998 5.736 -1.085 1.00 96.50 189 LYS A CA 1
ATOM 1501 C C . LYS A 1 189 ? 4.842 4.784 -1.404 1.00 96.50 189 LYS A C 1
ATOM 1503 O O . LYS A 1 189 ? 3.717 5.232 -1.593 1.00 96.50 189 LYS A O 1
ATOM 1508 N N . LEU A 1 190 ? 5.098 3.472 -1.445 1.00 96.88 190 LEU A N 1
ATOM 1509 C CA . LEU A 1 190 ? 4.058 2.478 -1.734 1.00 96.88 190 LEU A CA 1
ATOM 1510 C C . LEU A 1 190 ? 2.935 2.514 -0.686 1.00 96.88 190 LEU A C 1
ATOM 1512 O O . LEU A 1 190 ? 1.758 2.446 -1.037 1.00 96.88 190 LEU A O 1
ATOM 1516 N N . GLN A 1 191 ? 3.295 2.650 0.592 1.00 94.44 191 GLN A N 1
ATOM 1517 C CA . GLN A 1 191 ? 2.331 2.740 1.684 1.00 94.44 191 GLN A CA 1
ATOM 1518 C C . GLN A 1 191 ? 1.488 4.025 1.607 1.00 94.44 191 GLN A C 1
ATOM 1520 O O . GLN A 1 191 ? 0.274 3.974 1.803 1.00 94.44 191 GLN A O 1
ATOM 1525 N N . GLU A 1 192 ? 2.105 5.167 1.293 1.00 95.38 192 GLU A N 1
ATOM 1526 C CA . GLU A 1 192 ? 1.409 6.444 1.103 1.00 95.38 192 GLU A CA 1
ATOM 1527 C C . GLU A 1 192 ? 0.451 6.393 -0.088 1.00 95.38 192 GLU A C 1
ATOM 1529 O O . GLU A 1 192 ? -0.703 6.798 0.046 1.00 95.38 192 GLU A O 1
ATOM 1534 N N . GLU A 1 193 ? 0.878 5.841 -1.226 1.00 96.94 193 GLU A N 1
ATOM 1535 C CA . GLU A 1 193 ? -0.000 5.658 -2.384 1.00 96.94 193 GLU A CA 1
ATOM 1536 C C . GLU A 1 193 ? -1.215 4.780 -2.049 1.00 96.94 193 GLU A C 1
ATOM 1538 O O . GLU A 1 193 ? -2.335 5.107 -2.453 1.00 96.94 193 GLU A O 1
ATOM 1543 N N . LEU A 1 194 ? -1.025 3.700 -1.278 1.00 96.50 194 LEU A N 1
ATOM 1544 C CA . LEU A 1 194 ? -2.115 2.814 -0.857 1.00 96.50 194 LEU A CA 1
ATOM 1545 C C . LEU A 1 194 ? -3.105 3.540 0.062 1.00 96.50 194 LEU A C 1
ATOM 1547 O O . LEU A 1 194 ? -4.314 3.492 -0.168 1.00 96.50 194 LEU A O 1
ATOM 1551 N N . VAL A 1 195 ? -2.596 4.277 1.053 1.00 96.50 195 VAL A N 1
ATOM 1552 C CA . VAL A 1 195 ? -3.413 5.105 1.952 1.00 96.50 195 VAL A CA 1
ATOM 1553 C C . VAL A 1 195 ? -4.204 6.154 1.170 1.00 96.50 195 VAL A C 1
ATOM 1555 O O . VAL A 1 195 ? -5.408 6.296 1.381 1.00 96.50 195 VAL A O 1
ATOM 1558 N N . GLN A 1 196 ? -3.577 6.853 0.221 1.00 96.06 196 GLN A N 1
ATOM 1559 C CA . GLN A 1 196 ? -4.268 7.842 -0.611 1.00 96.06 196 GLN A CA 1
ATOM 1560 C C . GLN A 1 196 ? -5.345 7.202 -1.495 1.00 96.06 196 GLN A C 1
ATOM 1562 O O . GLN A 1 196 ? -6.432 7.765 -1.653 1.00 96.06 196 GLN A O 1
ATOM 1567 N N . ALA A 1 197 ? -5.093 6.008 -2.040 1.00 95.50 197 ALA A N 1
ATOM 1568 C CA . ALA A 1 197 ? -6.090 5.260 -2.803 1.00 95.50 197 ALA A CA 1
ATOM 1569 C C . ALA A 1 197 ? -7.305 4.872 -1.939 1.00 95.50 197 ALA A C 1
ATOM 1571 O O . ALA A 1 197 ? -8.455 5.003 -2.376 1.00 95.50 197 ALA A O 1
ATOM 1572 N N . TRP A 1 198 ? -7.075 4.447 -0.697 1.00 97.25 198 TRP A N 1
ATOM 1573 C CA . TRP A 1 198 ? -8.135 4.136 0.263 1.00 97.25 198 TRP A CA 1
ATOM 1574 C C . TRP A 1 198 ? -8.946 5.365 0.676 1.00 97.25 198 TRP A C 1
ATOM 1576 O O . TRP A 1 198 ? -10.176 5.329 0.620 1.00 97.25 198 TRP A O 1
ATOM 1586 N N . LEU A 1 199 ? -8.277 6.478 0.994 1.00 97.44 199 LEU A N 1
ATOM 1587 C CA . LEU A 1 199 ? -8.946 7.740 1.311 1.00 97.44 199 LEU A CA 1
ATOM 1588 C C . LEU A 1 199 ? -9.809 8.198 0.131 1.00 97.44 199 LEU A C 1
ATOM 1590 O O . LEU A 1 199 ? -10.997 8.451 0.303 1.00 97.44 199 LEU A O 1
ATOM 1594 N N . LYS A 1 200 ? -9.265 8.199 -1.094 1.00 96.00 200 LYS A N 1
ATOM 1595 C CA . LYS A 1 200 ? -9.999 8.585 -2.312 1.00 96.00 200 LYS A CA 1
ATOM 1596 C C . LYS A 1 200 ? -11.219 7.701 -2.583 1.00 96.00 200 LYS A C 1
ATOM 1598 O O . LYS A 1 200 ? -12.249 8.204 -3.035 1.00 96.00 200 LYS A O 1
ATOM 1603 N N . SER A 1 201 ? -11.113 6.399 -2.317 1.00 95.88 201 SER A N 1
ATOM 1604 C CA . SER A 1 201 ? -12.227 5.446 -2.443 1.00 95.88 201 SER A CA 1
ATOM 1605 C C . SER A 1 201 ? -13.192 5.470 -1.254 1.00 95.88 201 SER A C 1
ATOM 1607 O O . SER A 1 201 ? -14.212 4.786 -1.291 1.00 95.88 201 SER A O 1
ATOM 1609 N N . LYS A 1 202 ? -12.933 6.313 -0.243 1.00 96.88 202 LYS A N 1
ATOM 1610 C CA . LYS A 1 202 ? -13.733 6.464 0.980 1.00 96.88 202 LYS A CA 1
ATOM 1611 C C . LYS A 1 202 ? -13.821 5.184 1.815 1.00 96.88 202 LYS A C 1
ATOM 1613 O O . LYS A 1 202 ? -14.798 5.039 2.554 1.00 96.88 202 LYS A O 1
ATOM 1618 N N . LYS A 1 203 ? -12.819 4.297 1.725 1.00 96.94 203 LYS A N 1
ATOM 1619 C CA . LYS A 1 203 ? -12.731 3.082 2.551 1.00 96.94 203 LYS A CA 1
ATOM 1620 C C . LYS A 1 203 ? -12.833 3.477 4.023 1.00 96.94 203 LYS A C 1
ATOM 1622 O O . LYS A 1 203 ? -12.072 4.335 4.481 1.00 96.94 203 LYS A O 1
ATOM 1627 N N . THR A 1 204 ? -13.793 2.919 4.752 1.00 96.94 204 THR A N 1
ATOM 1628 C CA . THR A 1 204 ? -14.047 3.366 6.127 1.00 96.94 204 THR A CA 1
ATOM 1629 C C . THR A 1 204 ? -12.917 2.920 7.059 1.00 96.94 204 THR A C 1
ATOM 1631 O O . THR A 1 204 ? -12.222 1.942 6.768 1.00 96.94 204 THR A O 1
ATOM 1634 N N . PRO A 1 205 ? -12.700 3.593 8.204 1.00 96.94 205 PRO A N 1
ATOM 1635 C CA . PRO A 1 205 ? -11.679 3.157 9.151 1.00 96.94 205 PRO A CA 1
ATOM 1636 C C . PRO A 1 205 ? -11.866 1.718 9.655 1.00 96.94 205 PRO A C 1
ATOM 1638 O O . PRO A 1 205 ? -10.876 1.035 9.893 1.00 96.94 205 PRO A O 1
ATOM 1641 N N . ASP A 1 206 ? -13.095 1.214 9.787 1.00 93.56 206 ASP A N 1
ATOM 1642 C CA . ASP A 1 206 ? -13.360 -0.174 10.193 1.00 93.56 206 ASP A CA 1
ATOM 1643 C C . ASP A 1 206 ? -13.085 -1.211 9.086 1.00 93.56 206 ASP A C 1
ATOM 1645 O O . ASP A 1 206 ? -12.657 -2.323 9.400 1.00 93.56 206 ASP A O 1
ATOM 1649 N N . GLU A 1 207 ? -13.248 -0.855 7.807 1.00 93.44 207 GLU A N 1
ATOM 1650 C CA . GLU A 1 207 ? -12.777 -1.668 6.676 1.00 93.44 207 GLU A CA 1
ATOM 1651 C C . GLU A 1 207 ? -11.245 -1.662 6.612 1.00 93.44 207 GLU A C 1
ATOM 1653 O O . GLU A 1 207 ? -10.613 -2.720 6.592 1.00 93.44 207 GLU A O 1
ATOM 1658 N N . ALA A 1 208 ? -10.642 -0.469 6.671 1.00 94.81 208 ALA A N 1
ATOM 1659 C CA . ALA A 1 208 ? -9.196 -0.279 6.645 1.00 94.81 208 ALA A CA 1
ATOM 1660 C C . ALA A 1 208 ? -8.495 -1.060 7.764 1.00 94.81 208 ALA A C 1
ATOM 1662 O O . ALA A 1 208 ? -7.465 -1.674 7.515 1.00 94.81 208 ALA A O 1
ATOM 1663 N N . LEU A 1 209 ? -9.067 -1.103 8.973 1.00 91.12 209 LEU A N 1
ATOM 1664 C CA . LEU A 1 209 ? -8.552 -1.877 10.111 1.00 91.12 209 LEU A CA 1
ATOM 1665 C C . LEU A 1 209 ? -8.194 -3.322 9.711 1.00 91.12 209 LEU A C 1
ATOM 1667 O O . LEU A 1 209 ? -7.128 -3.835 10.048 1.00 91.12 209 LEU A O 1
ATOM 1671 N N . VAL A 1 210 ? -9.073 -3.968 8.950 1.00 86.94 210 VAL A N 1
ATOM 1672 C CA . VAL A 1 210 ? -8.921 -5.361 8.511 1.00 86.94 210 VAL A CA 1
ATOM 1673 C C . VAL A 1 210 ? -7.798 -5.498 7.506 1.00 86.94 210 VAL A C 1
ATOM 1675 O O . VAL A 1 210 ? -7.031 -6.459 7.562 1.00 86.94 210 VAL A O 1
ATOM 1678 N N . ASP A 1 211 ? -7.715 -4.539 6.596 1.00 90.44 211 ASP A N 1
ATOM 1679 C CA . ASP A 1 211 ? -6.742 -4.519 5.517 1.00 90.44 211 ASP A CA 1
ATOM 1680 C C . ASP A 1 211 ? -5.360 -4.057 6.000 1.00 90.44 211 ASP A C 1
ATOM 1682 O O . ASP A 1 211 ? -4.358 -4.409 5.397 1.00 90.44 211 ASP A O 1
ATOM 1686 N N . PHE A 1 212 ? -5.269 -3.394 7.156 1.00 89.00 212 PHE A N 1
ATOM 1687 C CA . PHE A 1 212 ? -4.031 -3.285 7.938 1.00 89.00 212 PHE A CA 1
ATOM 1688 C C . PHE A 1 212 ? -3.628 -4.624 8.587 1.00 89.00 212 PHE A C 1
ATOM 1690 O O . PHE A 1 212 ? -2.579 -4.724 9.214 1.00 89.00 212 PHE A O 1
ATOM 1697 N N . GLY A 1 213 ? -4.457 -5.666 8.482 1.00 81.31 213 GLY A N 1
ATOM 1698 C CA . GLY A 1 213 ? -4.251 -6.959 9.134 1.00 81.31 213 GLY A CA 1
ATOM 1699 C C . GLY A 1 213 ? -4.678 -6.986 10.604 1.00 81.31 213 GLY A C 1
ATOM 1700 O O . GLY A 1 213 ? -4.532 -8.019 11.264 1.00 81.31 213 GLY A O 1
ATOM 1701 N N . LEU A 1 214 ? -5.246 -5.893 11.126 1.00 79.50 214 LEU A N 1
ATOM 1702 C CA . LEU A 1 214 ? -5.655 -5.776 12.519 1.00 79.50 214 LEU A CA 1
ATOM 1703 C C . LEU A 1 214 ? -7.000 -6.498 12.711 1.00 79.50 214 LEU A C 1
ATOM 1705 O O . LEU A 1 214 ? -8.057 -6.048 12.280 1.00 79.50 214 LEU A O 1
ATOM 1709 N N . GLY A 1 215 ? -6.961 -7.670 13.345 1.00 64.62 215 GLY A N 1
ATOM 1710 C CA . GLY A 1 215 ? -8.146 -8.484 13.655 1.00 64.62 215 GLY A CA 1
ATOM 1711 C C . GLY A 1 215 ? -8.285 -9.761 12.837 1.00 64.62 215 GLY A C 1
ATOM 1712 O O . GLY A 1 215 ? -9.229 -10.524 13.057 1.00 64.62 215 GLY A O 1
ATOM 1713 N N . LYS A 1 216 ? -7.355 -10.035 11.912 1.00 65.25 216 LYS A N 1
ATOM 1714 C CA . LYS A 1 216 ? -7.307 -11.322 11.211 1.00 65.25 216 LYS A CA 1
ATOM 1715 C C . LYS A 1 216 ? -6.821 -12.411 12.175 1.00 65.25 216 LYS A C 1
ATOM 1717 O O . LYS A 1 216 ? -5.750 -12.300 12.765 1.00 65.25 216 LYS A O 1
ATOM 1722 N N . LYS A 1 217 ? -7.595 -13.494 12.317 1.00 55.44 217 LYS A N 1
ATOM 1723 C CA . LYS A 1 217 ? -7.120 -14.724 12.972 1.00 55.44 217 LYS A CA 1
ATOM 1724 C C . LYS A 1 217 ? -6.022 -15.322 12.094 1.00 55.44 217 LYS A C 1
ATOM 1726 O O . LYS A 1 217 ? -6.308 -15.767 10.984 1.00 55.44 217 LYS A O 1
ATOM 1731 N N . THR A 1 218 ? -4.776 -15.324 12.550 1.00 52.38 218 THR A N 1
ATOM 1732 C CA . THR A 1 218 ? -3.706 -16.036 11.838 1.00 52.38 218 THR A CA 1
ATOM 1733 C C . THR A 1 218 ? -3.810 -17.535 12.142 1.00 52.38 218 THR A C 1
ATOM 1735 O O . THR A 1 218 ? -4.330 -17.925 13.187 1.00 52.38 218 THR A O 1
ATOM 1738 N N . ARG A 1 219 ? -3.309 -18.412 11.254 1.00 46.94 219 ARG A N 1
ATOM 1739 C CA . ARG A 1 219 ? -3.297 -19.878 11.487 1.00 46.94 219 ARG A CA 1
ATOM 1740 C C . ARG A 1 219 ? -2.570 -20.282 12.782 1.00 46.94 219 ARG A C 1
ATOM 1742 O O . ARG A 1 219 ? -2.824 -21.366 13.298 1.00 46.94 219 ARG A O 1
ATOM 1749 N N . TYR A 1 220 ? -1.721 -19.402 13.311 1.00 44.75 220 TYR A N 1
ATOM 1750 C CA . TYR A 1 220 ? -0.972 -19.589 14.554 1.00 44.75 220 TYR A CA 1
ATOM 1751 C C . TYR A 1 220 ? -1.566 -18.826 15.749 1.00 44.75 220 TYR A C 1
ATOM 1753 O O . TYR A 1 220 ? -1.230 -19.137 16.889 1.00 44.75 220 TYR A O 1
ATOM 1761 N N . SER A 1 221 ? -2.508 -17.904 15.518 1.00 47.72 221 SER A N 1
ATOM 1762 C CA . SER A 1 221 ? -3.186 -17.160 16.574 1.00 47.72 221 SER A CA 1
ATOM 1763 C C . SER A 1 221 ? -4.646 -17.562 16.710 1.00 47.72 221 SER A C 1
ATOM 1765 O O . SER A 1 221 ? -5.538 -17.129 15.977 1.00 47.72 221 SER A O 1
ATOM 1767 N N . LYS A 1 222 ? -4.926 -18.345 17.753 1.00 44.53 222 LYS A N 1
ATOM 1768 C CA . LYS A 1 222 ? -6.297 -18.585 18.228 1.00 44.53 222 LYS A CA 1
ATOM 1769 C C . LYS A 1 222 ? -6.926 -17.336 18.873 1.00 44.53 222 LYS A C 1
ATOM 1771 O O . LYS A 1 222 ? -8.070 -17.412 19.316 1.00 44.53 222 LYS A O 1
ATOM 1776 N N . ASN A 1 223 ? -6.206 -16.210 18.968 1.00 48.84 223 ASN A N 1
ATOM 1777 C CA . ASN A 1 223 ? -6.582 -15.069 19.796 1.00 48.84 223 ASN A CA 1
ATOM 1778 C C . ASN A 1 223 ? -6.668 -13.759 18.985 1.00 48.84 223 ASN A C 1
ATOM 1780 O O . ASN A 1 223 ? -5.644 -13.245 18.553 1.00 48.84 223 ASN A O 1
ATOM 1784 N N . PRO A 1 224 ? -7.845 -13.116 18.886 1.00 50.78 224 PRO A N 1
ATOM 1785 C CA . PRO A 1 224 ? -8.026 -11.848 18.165 1.00 50.78 224 PRO A CA 1
ATOM 1786 C C . PRO A 1 224 ? -7.342 -10.632 18.828 1.00 50.78 224 PRO A C 1
ATOM 1788 O O . PRO A 1 224 ? -7.619 -9.506 18.447 1.00 50.78 224 PRO A O 1
ATOM 1791 N N . VAL A 1 225 ? -6.472 -10.842 19.828 1.00 46.88 225 VAL A N 1
ATOM 1792 C CA . VAL A 1 225 ? -5.829 -9.787 20.641 1.00 46.88 225 VAL A CA 1
ATOM 1793 C C . VAL A 1 225 ? -4.389 -9.479 20.202 1.00 46.88 225 VAL A C 1
ATOM 1795 O O . VAL A 1 225 ? -3.845 -8.446 20.574 1.00 46.88 225 VAL A O 1
ATOM 1798 N N . GLU A 1 226 ? -3.780 -10.307 19.348 1.00 49.34 226 GLU A N 1
ATOM 1799 C CA . GLU A 1 226 ? -2.496 -9.975 18.700 1.00 49.34 226 GLU A CA 1
ATOM 1800 C C . GLU A 1 226 ? -2.459 -8.663 17.880 1.00 49.34 226 GLU A C 1
ATOM 1802 O O . GLU A 1 226 ? -1.394 -8.053 17.843 1.00 49.34 226 GLU A O 1
ATOM 1807 N N . PRO A 1 227 ? -3.560 -8.130 17.310 1.00 51.81 227 PRO A N 1
ATOM 1808 C CA . PRO A 1 227 ? -3.545 -6.864 16.566 1.00 51.81 227 PRO A CA 1
ATOM 1809 C C . PRO A 1 227 ? -3.034 -5.652 17.356 1.00 51.81 227 PRO A C 1
ATOM 1811 O O . PRO A 1 227 ? -2.450 -4.745 16.778 1.00 51.81 227 PRO A O 1
ATOM 1814 N N . LEU A 1 228 ? -3.217 -5.633 18.682 1.00 48.06 228 LEU A N 1
ATOM 1815 C CA . LEU A 1 228 ? -2.708 -4.554 19.540 1.00 48.06 228 LEU A CA 1
ATOM 1816 C C . LEU A 1 228 ? -1.194 -4.668 19.809 1.00 48.06 228 LEU A C 1
ATOM 1818 O O . LEU A 1 228 ? -0.599 -3.728 20.336 1.00 48.06 228 LEU A O 1
ATOM 1822 N N . LEU A 1 229 ? -0.568 -5.799 19.461 1.00 48.03 229 LEU A N 1
ATOM 1823 C CA . LEU A 1 229 ? 0.870 -6.035 19.627 1.00 48.03 229 LEU A CA 1
ATOM 1824 C C . LEU A 1 229 ? 1.687 -5.539 18.424 1.00 48.03 229 LEU A C 1
ATOM 1826 O O . LEU A 1 229 ? 2.848 -5.171 18.596 1.00 48.03 229 LEU A O 1
ATOM 1830 N N . GLU A 1 230 ? 1.087 -5.417 17.235 1.00 65.50 230 GLU A N 1
ATOM 1831 C CA . GLU A 1 230 ? 1.718 -4.776 16.070 1.00 65.50 230 GLU A CA 1
ATOM 1832 C C . GLU A 1 230 ? 1.567 -3.244 16.160 1.00 65.50 230 GLU A C 1
ATOM 1834 O O . GLU A 1 230 ? 0.910 -2.599 15.343 1.00 65.50 230 GLU A O 1
ATOM 1839 N N . ARG A 1 231 ? 2.175 -2.645 17.200 1.00 73.31 231 ARG A N 1
ATOM 1840 C CA . ARG A 1 231 ? 2.035 -1.219 17.569 1.00 73.31 231 ARG A CA 1
ATOM 1841 C C . ARG A 1 231 ? 2.232 -0.261 16.389 1.00 73.31 231 ARG A C 1
ATOM 1843 O O . ARG A 1 231 ? 1.562 0.765 16.324 1.00 73.31 231 ARG A O 1
ATOM 1850 N N . ALA A 1 232 ? 3.145 -0.588 15.474 1.00 81.12 232 ALA A N 1
ATOM 1851 C CA . ALA A 1 232 ? 3.399 0.208 14.277 1.00 81.12 232 ALA A CA 1
ATOM 1852 C C . ALA A 1 232 ? 2.178 0.250 13.340 1.00 81.12 232 ALA A C 1
ATOM 1854 O O . ALA A 1 232 ? 1.722 1.337 12.992 1.00 81.12 232 ALA A O 1
ATOM 1855 N N . LEU A 1 233 ? 1.580 -0.905 13.021 1.00 85.00 233 LEU A N 1
ATOM 1856 C CA . LEU A 1 233 ? 0.385 -0.980 12.175 1.00 85.00 233 LEU A CA 1
ATOM 1857 C C . LEU A 1 233 ? -0.832 -0.342 12.834 1.00 85.00 233 LEU A C 1
ATOM 1859 O O . LEU A 1 233 ? -1.572 0.378 12.168 1.00 85.00 233 LEU A O 1
ATOM 1863 N N . PHE A 1 234 ? -1.017 -0.545 14.142 1.00 86.06 234 PHE A N 1
ATOM 1864 C CA . PHE A 1 234 ? -2.101 0.114 14.870 1.00 86.06 234 PHE A CA 1
ATOM 1865 C C . PHE A 1 234 ? -1.970 1.641 14.811 1.00 86.06 234 PHE A C 1
ATOM 1867 O O . PHE A 1 234 ? -2.944 2.325 14.513 1.00 86.06 234 PHE A O 1
ATOM 1874 N N . ASN A 1 235 ? -0.768 2.186 15.020 1.00 87.44 235 ASN A N 1
ATOM 1875 C CA . ASN A 1 235 ? -0.533 3.628 14.917 1.00 87.44 235 ASN A CA 1
ATOM 1876 C C . ASN A 1 235 ? -0.766 4.155 13.493 1.00 87.44 235 ASN A C 1
ATOM 1878 O O . ASN A 1 235 ? -1.360 5.220 13.330 1.00 87.44 235 ASN A O 1
ATOM 1882 N N . SER A 1 236 ? -0.341 3.411 12.468 1.00 90.44 236 SER A N 1
ATOM 1883 C CA . SER A 1 236 ? -0.606 3.762 11.067 1.00 90.44 236 SER A CA 1
ATOM 1884 C C . SER A 1 236 ? -2.104 3.756 10.748 1.00 90.44 236 SER A C 1
ATOM 1886 O O . SER A 1 236 ? -2.586 4.652 10.058 1.00 90.44 236 SER A O 1
ATOM 1888 N N . TRP A 1 237 ? -2.864 2.811 11.305 1.00 94.44 237 TRP A N 1
ATOM 1889 C CA . TRP A 1 237 ? -4.320 2.782 11.183 1.00 94.44 237 TRP A CA 1
ATOM 1890 C C . TRP A 1 237 ? -5.007 3.937 11.932 1.00 94.44 237 TRP A C 1
ATOM 1892 O O . TRP A 1 237 ? -5.929 4.543 11.391 1.00 94.44 237 TRP A O 1
ATOM 1902 N N . VAL A 1 238 ? -4.550 4.296 13.139 1.00 94.06 238 VAL A N 1
ATOM 1903 C CA . VAL A 1 238 ? -5.070 5.473 13.863 1.00 94.06 238 VAL A CA 1
ATOM 1904 C C . VAL A 1 238 ? -4.830 6.746 13.052 1.00 94.06 238 VAL A C 1
ATOM 1906 O O . VAL A 1 238 ? -5.755 7.533 12.878 1.00 94.06 238 VAL A O 1
ATOM 1909 N N . LYS A 1 239 ? -3.634 6.909 12.471 1.00 95.38 239 LYS A N 1
ATOM 1910 C CA . LYS A 1 239 ? -3.346 8.032 11.570 1.00 95.38 239 LYS A CA 1
ATOM 1911 C C . LYS A 1 239 ? -4.286 8.044 10.359 1.00 95.38 239 LYS A C 1
ATOM 1913 O O . LYS A 1 239 ? -4.822 9.092 10.023 1.00 95.38 239 LYS A O 1
ATOM 1918 N N . TYR A 1 240 ? -4.528 6.887 9.736 1.00 97.44 240 TYR A N 1
ATOM 1919 C CA . TYR A 1 240 ? -5.495 6.774 8.640 1.00 97.44 240 TYR A CA 1
ATOM 1920 C C . TYR A 1 240 ? -6.901 7.225 9.061 1.00 97.44 240 TYR A C 1
ATOM 1922 O O . TYR A 1 240 ? -7.568 7.940 8.318 1.00 97.44 240 TYR A O 1
ATOM 1930 N N . LEU A 1 241 ? -7.355 6.821 10.251 1.00 97.81 241 LEU A N 1
ATOM 1931 C CA . LEU A 1 241 ? -8.641 7.235 10.809 1.00 97.81 241 LEU A CA 1
ATOM 1932 C C . LEU A 1 241 ? -8.702 8.756 11.013 1.00 97.81 241 LEU A C 1
ATOM 1934 O O . LEU A 1 241 ? -9.715 9.368 10.675 1.00 97.81 241 LEU A O 1
ATOM 1938 N N . ASP A 1 242 ? -7.632 9.366 11.522 1.00 97.88 242 ASP A N 1
ATOM 1939 C CA . ASP A 1 242 ? -7.546 10.818 11.698 1.00 97.88 242 ASP A CA 1
ATOM 1940 C C . ASP A 1 242 ? -7.612 11.548 10.346 1.00 97.88 242 ASP A C 1
ATOM 1942 O O . ASP A 1 242 ? -8.428 12.458 10.175 1.00 97.88 242 ASP A O 1
ATOM 1946 N N . ASP A 1 243 ? -6.842 11.095 9.353 1.00 98.06 243 A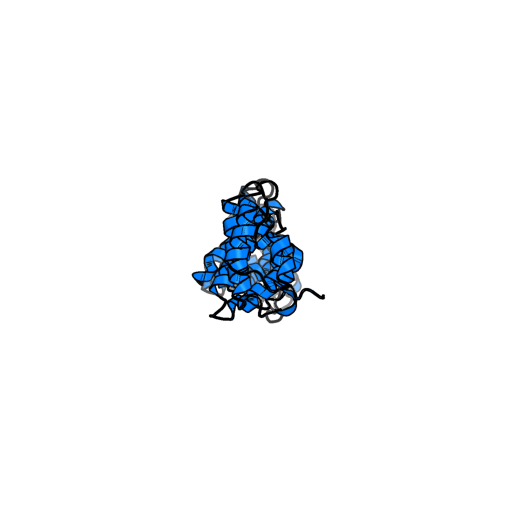SP A N 1
ATOM 1947 C CA . ASP A 1 243 ? -6.854 11.642 7.990 1.00 98.06 243 ASP A CA 1
ATOM 1948 C C . ASP A 1 243 ? -8.242 11.479 7.329 1.00 98.06 243 ASP A C 1
ATOM 1950 O O . ASP A 1 243 ? -8.765 12.408 6.704 1.00 98.06 243 ASP A O 1
ATOM 1954 N N . TYR A 1 244 ? -8.897 10.328 7.524 1.00 98.44 244 TYR A N 1
ATOM 1955 C CA . TYR A 1 244 ? -10.266 10.073 7.065 1.00 98.44 244 TYR A CA 1
ATOM 1956 C C . TYR A 1 244 ? -11.264 11.048 7.699 1.00 98.44 244 TYR A C 1
ATOM 1958 O O . TYR A 1 244 ? -12.097 11.629 7.005 1.00 98.44 244 TYR A O 1
ATOM 1966 N N . ASN A 1 245 ? -11.171 11.261 9.010 1.00 98.31 245 ASN A N 1
ATOM 1967 C CA . ASN A 1 245 ? -12.043 12.164 9.759 1.00 98.31 245 ASN A CA 1
ATOM 1968 C C . ASN A 1 245 ? -11.882 13.632 9.344 1.00 98.31 245 ASN A C 1
ATOM 1970 O O . ASN A 1 245 ? -12.849 14.396 9.410 1.00 98.31 245 ASN A O 1
ATOM 1974 N N . VAL A 1 246 ? -10.676 14.037 8.935 1.00 98.00 246 VAL A N 1
ATOM 1975 C CA . VAL A 1 246 ? -10.415 15.368 8.366 1.00 98.00 246 VAL A CA 1
ATOM 1976 C C . VAL A 1 246 ? -11.102 15.516 7.007 1.00 98.00 246 VAL A C 1
ATOM 1978 O O . VAL A 1 246 ? -11.740 16.538 6.757 1.00 98.00 246 VAL A O 1
ATOM 1981 N N . LEU A 1 247 ? -11.016 14.498 6.146 1.00 97.62 247 LEU A N 1
ATOM 1982 C CA . LEU A 1 247 ? -11.594 14.528 4.797 1.00 97.62 247 LEU A CA 1
ATOM 1983 C C . LEU A 1 247 ? -13.117 14.329 4.771 1.00 97.62 247 LEU A C 1
ATOM 1985 O O . LEU A 1 247 ? -13.790 14.836 3.871 1.00 97.62 247 LEU A O 1
ATOM 1989 N N . TYR A 1 248 ? -13.669 13.602 5.743 1.00 97.56 248 TYR A N 1
ATOM 1990 C CA . TYR A 1 248 ? -15.082 13.226 5.801 1.00 97.56 248 TYR A CA 1
ATOM 1991 C C . TYR A 1 248 ? -15.706 13.577 7.163 1.00 97.56 248 TYR A C 1
ATOM 1993 O O . TYR A 1 248 ? -16.109 12.676 7.902 1.00 97.56 248 TYR A O 1
ATOM 2001 N N . PRO A 1 249 ? -15.840 14.877 7.501 1.00 96.88 249 PRO A N 1
ATOM 2002 C CA . PRO A 1 249 ? -16.312 15.319 8.815 1.00 96.88 249 PRO A CA 1
ATOM 2003 C C . PRO A 1 249 ? -17.703 14.788 9.190 1.00 96.88 249 PRO A C 1
ATOM 2005 O O . PRO A 1 249 ? -17.930 14.443 10.345 1.00 96.88 249 PRO A O 1
ATOM 2008 N N . GLU A 1 250 ? -18.594 14.639 8.209 1.00 96.50 250 GLU A N 1
ATOM 2009 C CA . GLU A 1 250 ? -19.957 14.109 8.393 1.00 96.50 250 GLU A CA 1
ATOM 2010 C C . GLU A 1 250 ? -20.003 12.600 8.683 1.00 96.50 250 GLU A C 1
ATOM 2012 O O . GLU A 1 250 ? -21.036 12.062 9.069 1.00 96.50 250 GLU A O 1
ATOM 2017 N N . LYS A 1 251 ? -18.893 11.890 8.456 1.00 95.44 251 LYS A N 1
ATOM 2018 C CA . LYS A 1 251 ? -18.758 10.444 8.690 1.00 95.44 251 LYS A CA 1
ATOM 2019 C C . LYS A 1 251 ? -17.708 10.140 9.750 1.00 95.44 251 LYS A C 1
ATOM 2021 O O . LYS A 1 251 ? -17.157 9.038 9.771 1.00 95.44 251 LYS A O 1
ATOM 2026 N N . LYS A 1 252 ? -17.400 11.132 10.589 1.00 95.50 252 LYS A N 1
ATOM 2027 C CA . LYS A 1 252 ? -16.392 10.999 11.632 1.00 95.50 252 LYS A CA 1
ATOM 2028 C C . LYS A 1 252 ? -16.674 9.794 12.512 1.00 95.50 252 LYS A C 1
ATOM 2030 O O . LYS A 1 252 ? -17.814 9.503 12.862 1.00 95.50 252 LYS A O 1
ATOM 2035 N N . THR A 1 253 ? -15.602 9.116 12.881 1.00 95.75 253 THR A N 1
ATOM 2036 C CA . THR A 1 253 ? -15.635 8.004 13.821 1.00 95.75 253 THR A CA 1
ATOM 2037 C C . THR A 1 253 ? -14.435 8.074 14.739 1.00 95.75 253 THR A C 1
ATOM 2039 O O . THR A 1 253 ? -13.374 8.564 14.374 1.00 95.75 253 THR A O 1
ATOM 2042 N N . THR A 1 254 ? -14.568 7.523 15.927 1.00 95.69 254 THR A N 1
ATOM 2043 C CA . THR A 1 254 ? -13.460 7.300 16.847 1.00 95.69 254 THR A CA 1
ATOM 2044 C C . THR A 1 254 ? -12.865 5.909 16.648 1.00 95.69 254 THR A C 1
ATOM 2046 O O . THR A 1 254 ? -13.480 5.022 16.044 1.00 95.69 254 THR A O 1
ATOM 2049 N N . VAL A 1 255 ? -11.662 5.709 17.193 1.00 94.88 255 VAL A N 1
ATOM 2050 C CA . VAL A 1 255 ? -10.995 4.401 17.241 1.00 94.88 255 VAL A CA 1
ATOM 2051 C C . VAL A 1 255 ? -11.909 3.341 17.848 1.00 94.88 255 VAL A C 1
ATOM 2053 O O . VAL A 1 255 ? -12.059 2.257 17.290 1.00 94.88 255 VAL A O 1
ATOM 2056 N N . ILE A 1 256 ? -12.534 3.650 18.983 1.00 94.50 256 ILE A N 1
ATOM 2057 C CA . ILE A 1 256 ? -13.341 2.681 19.714 1.00 94.50 256 ILE A CA 1
ATOM 2058 C C . ILE A 1 256 ? -14.638 2.338 18.967 1.00 94.50 256 ILE A C 1
ATOM 2060 O O . ILE A 1 256 ? -14.999 1.168 18.909 1.00 94.50 256 ILE A O 1
ATOM 2064 N N . GLU A 1 257 ? -15.277 3.297 18.292 1.00 95.12 257 GLU A N 1
ATOM 2065 C CA . GLU A 1 257 ? -16.438 3.011 17.443 1.00 95.12 257 GLU A CA 1
ATOM 2066 C C . GLU A 1 257 ? -16.065 2.124 16.255 1.00 95.12 257 GLU A C 1
ATOM 2068 O O . GLU A 1 257 ? -16.793 1.185 15.946 1.00 95.12 257 GLU A O 1
ATOM 2073 N N . ALA A 1 258 ? -14.925 2.378 15.603 1.00 95.19 258 ALA A N 1
ATOM 2074 C CA . ALA A 1 258 ? -14.463 1.549 14.491 1.00 95.19 258 ALA A CA 1
ATOM 2075 C C . ALA A 1 258 ? -14.159 0.109 14.946 1.00 95.19 258 ALA A C 1
ATOM 2077 O O . ALA A 1 258 ? -14.583 -0.852 14.299 1.00 95.19 258 ALA A O 1
ATOM 2078 N N . LEU A 1 259 ? -13.504 -0.053 16.103 1.00 92.38 259 LEU A N 1
ATOM 2079 C CA . LEU A 1 259 ? -13.286 -1.361 16.726 1.00 92.38 259 LEU A CA 1
ATOM 2080 C C . LEU A 1 259 ? -14.617 -2.052 17.068 1.00 92.38 259 LEU A C 1
ATOM 2082 O O . LEU A 1 259 ? -14.781 -3.237 16.775 1.00 92.38 259 LEU A O 1
ATOM 2086 N N . THR A 1 260 ? -15.577 -1.327 17.649 1.00 92.56 260 THR A N 1
ATOM 2087 C CA . THR A 1 260 ? -16.897 -1.861 18.012 1.00 92.56 260 THR A CA 1
ATOM 2088 C C . THR A 1 260 ? -17.708 -2.263 16.784 1.00 92.56 260 THR A C 1
ATOM 2090 O O . THR A 1 260 ? -18.273 -3.354 16.785 1.00 92.56 260 THR A O 1
ATOM 2093 N N . ARG A 1 261 ? -17.721 -1.471 15.703 1.00 92.81 261 ARG A N 1
ATOM 2094 C CA . ARG A 1 261 ? -18.389 -1.856 14.444 1.00 92.81 261 ARG A CA 1
ATOM 2095 C C . ARG A 1 261 ? -17.811 -3.145 13.875 1.00 92.81 261 ARG A C 1
ATOM 2097 O O . ARG A 1 261 ? -18.563 -3.990 13.397 1.00 92.81 261 ARG A O 1
ATOM 2104 N N . ARG A 1 262 ? -16.486 -3.320 13.954 1.00 89.94 262 ARG A N 1
ATOM 2105 C CA . ARG A 1 262 ? -15.831 -4.494 13.377 1.00 89.94 262 ARG A CA 1
ATOM 2106 C C . ARG A 1 262 ? -15.960 -5.752 14.228 1.00 89.94 262 ARG A C 1
ATOM 2108 O O . ARG A 1 262 ? -16.140 -6.842 13.685 1.00 89.94 262 ARG A O 1
ATOM 2115 N N . PHE A 1 263 ? -15.801 -5.629 15.541 1.00 86.31 263 PHE A N 1
ATOM 2116 C CA . PHE A 1 263 ? -15.665 -6.786 16.426 1.00 86.31 263 PHE A CA 1
ATOM 2117 C C . PHE A 1 263 ? -16.848 -6.983 17.373 1.00 86.31 263 PHE A C 1
ATOM 2119 O O . PHE A 1 263 ? -17.002 -8.075 17.921 1.00 86.31 263 PHE A O 1
ATOM 2126 N N . GLY A 1 264 ? -17.690 -5.970 17.553 1.00 89.50 264 GLY A N 1
ATOM 2127 C CA . GLY A 1 264 ? -18.744 -5.937 18.559 1.00 89.50 264 GLY A CA 1
ATOM 2128 C C . GLY A 1 264 ? -18.209 -5.628 19.958 1.00 89.50 264 GLY A C 1
ATOM 2129 O O . GLY A 1 264 ? -17.078 -5.973 20.312 1.00 89.50 264 GLY A O 1
ATOM 2130 N N . ASP A 1 265 ? -19.049 -5.010 20.781 1.00 91.25 265 ASP A N 1
ATOM 2131 C CA . ASP A 1 265 ? -18.657 -4.463 22.080 1.00 91.25 265 ASP A CA 1
ATOM 2132 C C . ASP A 1 265 ? -18.021 -5.482 23.037 1.00 91.25 265 ASP A C 1
ATOM 2134 O O . ASP A 1 265 ? -16.966 -5.208 23.608 1.00 91.25 265 ASP A O 1
ATOM 2138 N N . ALA A 1 266 ? -18.607 -6.679 23.178 1.00 88.81 266 ALA A N 1
ATOM 2139 C CA . ALA A 1 266 ? -18.075 -7.726 24.059 1.00 88.81 266 ALA A CA 1
ATOM 2140 C C . ALA A 1 266 ? -16.657 -8.162 23.667 1.00 88.81 266 ALA A C 1
ATOM 2142 O O . ALA A 1 266 ? -15.791 -8.351 24.523 1.00 88.81 266 ALA A O 1
ATOM 2143 N N . ASN A 1 267 ? -16.396 -8.316 22.365 1.00 86.56 267 ASN A N 1
ATOM 2144 C CA . ASN A 1 267 ? -15.072 -8.709 21.893 1.00 86.56 267 ASN A CA 1
ATOM 2145 C C . ASN A 1 267 ? -14.069 -7.572 22.087 1.00 86.56 267 ASN A C 1
ATOM 2147 O O . ASN A 1 267 ? -12.931 -7.835 22.472 1.00 86.56 267 ASN A O 1
ATOM 2151 N N . VAL A 1 268 ? -14.481 -6.321 21.864 1.00 89.94 268 VAL A N 1
ATOM 2152 C CA . VAL A 1 268 ? -13.642 -5.146 22.133 1.00 89.94 268 VAL A CA 1
ATOM 2153 C C . VAL A 1 268 ? -13.302 -5.040 23.617 1.00 89.94 268 VAL A C 1
ATOM 2155 O O . VAL A 1 268 ? -12.125 -4.930 23.954 1.00 89.94 268 VAL A O 1
ATOM 2158 N N . ALA A 1 269 ? -14.281 -5.204 24.509 1.00 91.19 269 ALA A N 1
ATOM 2159 C CA . ALA A 1 269 ? -14.051 -5.236 25.952 1.00 91.19 269 ALA A CA 1
ATOM 2160 C C . ALA A 1 269 ? -13.075 -6.364 26.341 1.00 91.19 269 ALA A C 1
ATOM 2162 O O . ALA A 1 269 ? -12.155 -6.174 27.140 1.00 91.19 269 ALA A O 1
ATOM 2163 N N . LYS A 1 270 ? -13.193 -7.537 25.709 1.00 87.00 270 LYS A N 1
ATOM 2164 C CA . LYS A 1 270 ? -12.260 -8.661 25.893 1.00 87.00 270 LYS A CA 1
ATOM 2165 C C . LYS A 1 270 ? -10.842 -8.347 25.414 1.00 87.00 270 LYS A C 1
ATOM 2167 O O . LYS A 1 270 ? -9.870 -8.720 26.072 1.00 87.00 270 LYS A O 1
ATOM 2172 N N . MET A 1 271 ? -10.704 -7.670 24.278 1.00 84.81 271 MET A N 1
ATOM 2173 C CA . MET A 1 271 ? -9.407 -7.222 23.766 1.00 84.81 271 MET A CA 1
ATOM 2174 C C . MET A 1 271 ? -8.758 -6.216 24.719 1.00 84.81 271 MET A C 1
ATOM 2176 O O . MET A 1 271 ? -7.598 -6.391 25.088 1.00 84.81 271 MET A O 1
ATOM 2180 N N . ILE A 1 272 ? -9.524 -5.224 25.174 1.00 88.69 272 ILE A N 1
ATOM 2181 C CA . ILE A 1 272 ? -9.082 -4.183 26.106 1.00 88.69 272 ILE A CA 1
ATOM 2182 C C . ILE A 1 272 ? -8.651 -4.788 27.446 1.00 88.69 272 ILE A C 1
ATOM 2184 O O . ILE A 1 272 ? -7.538 -4.535 27.905 1.00 88.69 272 ILE A O 1
ATOM 2188 N N . THR A 1 273 ? -9.480 -5.638 28.058 1.00 87.31 273 THR A N 1
ATOM 2189 C CA . THR A 1 273 ? -9.166 -6.280 29.349 1.00 87.31 273 THR A CA 1
ATOM 2190 C C . THR A 1 273 ? -7.901 -7.127 29.281 1.00 87.31 273 THR A C 1
ATOM 2192 O O . THR A 1 273 ? -7.092 -7.098 30.210 1.00 87.31 273 THR A O 1
ATOM 2195 N N . LYS A 1 274 ? -7.668 -7.842 28.173 1.00 83.62 274 LYS A N 1
ATOM 2196 C CA . LYS A 1 274 ? -6.409 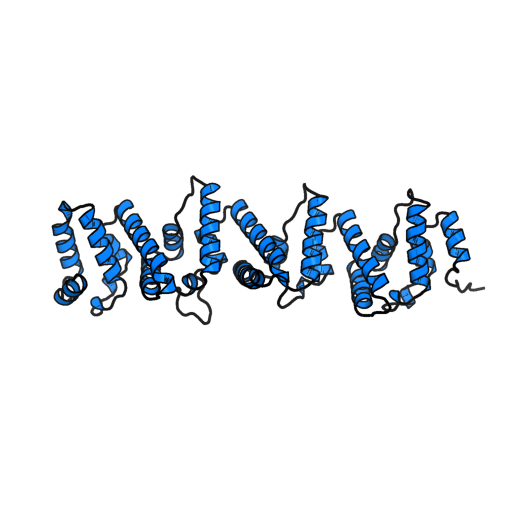-8.564 27.961 1.00 83.62 274 LYS A CA 1
ATOM 2197 C C . LYS A 1 274 ? -5.230 -7.605 27.750 1.00 83.62 274 LYS A C 1
ATOM 2199 O O . LYS A 1 274 ? -4.198 -7.791 28.386 1.00 83.62 274 LYS A O 1
ATOM 2204 N N . ALA A 1 275 ? -5.384 -6.557 26.942 1.00 83.25 275 ALA A N 1
ATOM 2205 C CA . ALA A 1 275 ? -4.335 -5.563 26.701 1.00 83.25 275 ALA A CA 1
ATOM 2206 C C . ALA A 1 275 ? -3.967 -4.738 27.952 1.00 83.25 275 ALA A C 1
ATOM 2208 O O . ALA A 1 275 ? -2.832 -4.278 28.070 1.00 83.25 275 ALA A O 1
ATOM 2209 N N . LYS A 1 276 ? -4.879 -4.586 28.922 1.00 86.94 276 LYS A N 1
ATOM 2210 C CA . LYS A 1 276 ? -4.590 -3.966 30.229 1.00 86.94 276 LYS A CA 1
ATOM 2211 C C . LYS A 1 276 ? -3.621 -4.789 31.089 1.00 86.94 276 LYS A C 1
ATOM 2213 O O . LYS A 1 276 ? -2.940 -4.219 31.947 1.00 86.94 276 LYS A O 1
ATOM 2218 N N . LYS A 1 277 ? -3.534 -6.109 30.874 1.00 85.94 277 LYS A N 1
ATOM 2219 C CA . LYS A 1 277 ? -2.630 -6.991 31.634 1.00 85.94 277 LYS A CA 1
ATOM 2220 C C . LYS A 1 277 ? -1.166 -6.761 31.254 1.00 85.94 277 LYS A C 1
ATOM 2222 O O . LYS A 1 277 ? -0.315 -6.704 32.138 1.00 85.94 277 LYS A O 1
ATOM 2227 N N . GLU A 1 278 ? -0.895 -6.512 29.978 1.00 82.50 278 GLU A N 1
ATOM 2228 C CA . GLU A 1 278 ? 0.455 -6.284 29.456 1.00 82.50 278 GLU A CA 1
ATOM 2229 C C . GLU A 1 278 ? 0.961 -4.866 29.753 1.00 82.50 278 GLU A C 1
ATOM 2231 O O . GLU A 1 278 ? 0.288 -3.878 29.460 1.00 82.50 278 GLU A O 1
ATOM 2236 N N . VAL A 1 279 ? 2.181 -4.743 30.289 1.00 84.94 279 VAL A N 1
ATOM 2237 C CA . VAL A 1 279 ? 2.776 -3.445 30.677 1.00 84.94 279 VAL A CA 1
ATOM 2238 C C . VAL A 1 279 ? 2.840 -2.472 29.495 1.00 84.94 279 VAL A C 1
ATOM 2240 O O . VAL A 1 279 ? 2.523 -1.294 29.649 1.00 84.94 279 VAL A O 1
ATOM 2243 N N . VAL A 1 280 ? 3.204 -2.970 28.310 1.00 79.81 280 VAL A N 1
ATOM 2244 C CA . VAL A 1 280 ? 3.436 -2.150 27.111 1.00 79.81 280 VAL A CA 1
ATOM 2245 C C . VAL A 1 280 ? 2.137 -1.567 26.541 1.00 79.81 280 VAL A C 1
ATOM 2247 O O . VAL A 1 280 ? 2.136 -0.433 26.066 1.00 79.81 280 VAL A O 1
ATOM 2250 N N . THR A 1 281 ? 1.021 -2.300 26.601 1.00 81.50 281 THR A N 1
ATOM 2251 C CA . THR A 1 281 ? -0.263 -1.874 26.009 1.00 81.50 281 THR A CA 1
ATOM 2252 C C . THR A 1 281 ? -1.239 -1.279 27.019 1.00 81.50 281 THR A C 1
ATOM 2254 O O . THR A 1 281 ? -2.241 -0.686 26.617 1.00 81.50 281 THR A O 1
ATOM 2257 N N . ARG A 1 282 ? -0.950 -1.379 28.324 1.00 87.19 282 ARG A N 1
ATOM 2258 C CA . ARG A 1 282 ? -1.853 -0.965 29.408 1.00 87.19 282 ARG A CA 1
ATOM 2259 C C . ARG A 1 282 ? -2.373 0.460 29.268 1.00 87.19 282 ARG A C 1
ATOM 2261 O O . ARG A 1 282 ? -3.571 0.672 29.390 1.00 87.19 282 ARG A O 1
ATOM 2268 N N . SER A 1 283 ? -1.494 1.423 28.993 1.00 89.25 283 SER A N 1
ATOM 2269 C CA . SER A 1 283 ? -1.877 2.842 28.896 1.00 89.25 283 SER A CA 1
ATOM 2270 C C . SER A 1 283 ? -2.898 3.093 27.780 1.00 89.25 283 SER A C 1
ATOM 2272 O O . SER A 1 283 ? -3.926 3.731 28.007 1.00 89.25 283 SER A O 1
ATOM 2274 N N . LEU A 1 284 ? -2.656 2.537 26.588 1.00 86.50 284 LEU A N 1
ATOM 2275 C CA . LEU A 1 284 ? -3.587 2.633 25.463 1.00 86.50 284 LEU A CA 1
ATOM 2276 C C . LEU A 1 284 ? -4.900 1.905 25.771 1.00 86.50 284 LEU A C 1
ATOM 2278 O O . LEU A 1 284 ? -5.971 2.452 25.534 1.00 86.50 284 LEU A O 1
ATOM 2282 N N . ALA A 1 285 ? -4.821 0.704 26.345 1.00 89.69 285 ALA A N 1
ATOM 2283 C CA . ALA A 1 285 ? -5.998 -0.083 26.687 1.00 89.69 285 ALA A CA 1
ATOM 2284 C C . ALA A 1 285 ? -6.893 0.627 27.717 1.00 89.69 285 ALA A C 1
ATOM 2286 O O . ALA A 1 285 ? -8.106 0.642 27.546 1.00 89.69 285 ALA A O 1
ATOM 2287 N N . THR A 1 286 ? -6.323 1.291 28.728 1.00 92.62 286 THR A N 1
ATOM 2288 C CA . THR A 1 286 ? -7.092 2.106 29.685 1.00 92.62 286 THR A CA 1
ATOM 2289 C C . THR A 1 286 ? -7.807 3.276 29.004 1.00 92.62 286 THR A C 1
ATOM 2291 O O . THR A 1 286 ? -8.958 3.557 29.326 1.00 92.62 286 THR A O 1
ATOM 2294 N N . LYS A 1 287 ? -7.170 3.943 28.029 1.00 93.62 287 LYS A N 1
ATOM 2295 C CA . LYS A 1 287 ? -7.827 5.010 27.249 1.00 93.62 287 LYS A CA 1
ATOM 2296 C C . LYS A 1 287 ? -8.979 4.469 26.399 1.00 93.62 287 LYS A C 1
ATOM 2298 O O . LYS A 1 287 ? -10.033 5.091 26.340 1.00 93.62 287 LYS A O 1
ATOM 2303 N N . LEU A 1 288 ? -8.785 3.312 25.763 1.00 93.75 288 LEU A N 1
ATOM 2304 C CA . LEU A 1 288 ? -9.826 2.656 24.969 1.00 93.75 288 LEU A CA 1
ATOM 2305 C C . LEU A 1 288 ? -10.993 2.174 25.834 1.00 93.75 288 LEU A C 1
ATOM 2307 O O . LEU A 1 288 ? -12.134 2.286 25.405 1.00 93.75 288 LEU A O 1
ATOM 2311 N N . GLU A 1 289 ? -10.722 1.683 27.046 1.00 95.44 289 GLU A N 1
ATOM 2312 C CA . GLU A 1 289 ? -11.762 1.335 28.017 1.00 95.44 289 GLU A CA 1
ATOM 2313 C C . GLU A 1 289 ? -12.596 2.565 28.371 1.00 95.44 289 GLU A C 1
ATOM 2315 O O . GLU A 1 289 ? -13.809 2.529 28.217 1.00 95.44 289 GLU A O 1
ATOM 2320 N N . ALA A 1 290 ? -11.958 3.671 28.767 1.00 96.44 290 ALA A N 1
ATOM 2321 C CA . ALA A 1 290 ? -12.665 4.905 29.102 1.00 96.44 290 ALA A CA 1
ATOM 2322 C C . ALA A 1 290 ? -13.564 5.382 27.948 1.00 96.44 290 ALA A C 1
ATOM 2324 O O . ALA A 1 290 ? -14.741 5.659 28.168 1.00 96.44 290 ALA A O 1
ATOM 2325 N N . ALA A 1 291 ? -13.042 5.378 26.717 1.00 96.69 291 ALA A N 1
ATOM 2326 C CA . ALA A 1 291 ? -13.810 5.739 25.527 1.00 96.69 291 ALA A CA 1
ATOM 2327 C C . ALA A 1 291 ? -14.973 4.763 25.253 1.00 96.69 291 ALA A C 1
ATOM 2329 O O . ALA A 1 291 ? -16.049 5.180 24.830 1.00 96.69 291 ALA A O 1
ATOM 2330 N N . GLN A 1 292 ? -14.790 3.465 25.521 1.00 96.50 292 GLN A N 1
ATOM 2331 C CA . GLN A 1 292 ? -15.857 2.468 25.402 1.00 96.50 292 GLN A CA 1
ATOM 2332 C C . GLN A 1 292 ? -16.995 2.743 26.393 1.00 96.50 292 GLN A C 1
ATOM 2334 O O . GLN A 1 292 ? -18.163 2.738 26.004 1.00 96.50 292 GLN A O 1
ATOM 2339 N N . LEU A 1 293 ? -16.657 3.020 27.657 1.00 97.38 293 LEU A N 1
ATOM 2340 C CA . LEU A 1 293 ? -17.638 3.332 28.698 1.00 97.38 293 LEU A CA 1
ATOM 2341 C C . LEU A 1 293 ? -18.400 4.626 28.385 1.00 97.38 293 LEU A C 1
ATOM 2343 O O . LEU A 1 293 ? -19.618 4.680 28.553 1.00 97.38 293 LEU A O 1
ATOM 2347 N N . GLU A 1 294 ? -17.697 5.650 27.898 1.00 96.56 294 GLU A N 1
ATOM 2348 C CA . GLU A 1 294 ? -18.284 6.929 27.492 1.00 96.56 294 GLU A CA 1
ATOM 2349 C C . GLU A 1 294 ? -19.274 6.765 26.332 1.00 96.56 294 GLU A C 1
ATOM 2351 O O . GLU A 1 294 ? -20.365 7.336 26.366 1.00 96.56 294 GLU A O 1
ATOM 2356 N N . ILE A 1 295 ? -18.957 5.932 25.335 1.00 95.69 295 ILE A N 1
ATOM 2357 C CA . ILE A 1 295 ? -19.883 5.625 24.233 1.00 95.69 295 ILE A CA 1
ATOM 2358 C C . ILE A 1 295 ? -21.133 4.922 24.736 1.00 95.69 295 ILE A C 1
ATOM 2360 O O . ILE A 1 295 ? -22.241 5.275 24.332 1.00 95.69 295 ILE A O 1
ATOM 2364 N N . TRP A 1 296 ? -20.991 3.932 25.616 1.00 97.62 296 TRP A N 1
ATOM 2365 C CA . TRP A 1 296 ? -22.156 3.259 26.183 1.00 97.62 296 TRP A CA 1
ATOM 2366 C C . TRP A 1 296 ? -23.035 4.228 26.970 1.00 97.62 296 TRP A C 1
ATOM 2368 O O . TRP A 1 296 ? -24.254 4.206 26.807 1.00 97.62 296 TRP A O 1
ATOM 2378 N N . LEU A 1 297 ? -22.430 5.106 27.775 1.00 96.44 297 LEU A N 1
ATOM 2379 C CA . LEU A 1 297 ? -23.155 6.107 28.552 1.00 96.44 297 LEU A CA 1
ATOM 2380 C C . LEU A 1 297 ? -23.866 7.132 27.657 1.00 96.44 297 LEU A C 1
ATOM 2382 O O . LEU A 1 297 ? -25.064 7.352 27.813 1.00 96.44 297 LEU A O 1
ATOM 2386 N N . SER A 1 298 ? -23.151 7.734 26.705 1.00 95.38 298 SER A N 1
ATOM 2387 C CA . SER A 1 298 ? -23.699 8.739 25.778 1.00 95.38 298 SER A CA 1
ATOM 2388 C C . SER A 1 298 ? -24.759 8.168 24.835 1.00 95.38 298 SER A C 1
ATOM 2390 O O . SER A 1 298 ? -25.687 8.876 24.455 1.00 95.38 298 SER A O 1
ATOM 2392 N N . SER A 1 299 ? -24.687 6.869 24.529 1.00 94.88 299 SER A N 1
ATOM 2393 C CA . SER A 1 299 ? -25.731 6.141 23.795 1.00 94.88 299 SER A CA 1
ATOM 2394 C C . SER A 1 299 ? -26.947 5.783 24.662 1.00 94.88 299 SER A C 1
ATOM 2396 O O . SER A 1 299 ? -27.841 5.080 24.194 1.00 94.88 299 SER A O 1
ATOM 2398 N N . GLY A 1 300 ? -26.979 6.211 25.929 1.00 95.12 300 GLY A N 1
ATOM 2399 C CA . GLY A 1 300 ? -28.096 5.999 26.847 1.00 95.12 300 GLY A CA 1
ATOM 2400 C C . GLY A 1 300 ? -28.259 4.560 27.334 1.00 95.12 300 GLY A C 1
ATOM 2401 O O . GLY A 1 300 ? -29.346 4.208 27.788 1.00 95.12 300 GLY A O 1
ATOM 2402 N N . LYS A 1 301 ? -27.218 3.721 27.237 1.00 95.56 301 LYS A N 1
ATOM 2403 C CA . LYS A 1 301 ? -27.294 2.338 27.725 1.00 95.56 301 LYS A CA 1
ATOM 2404 C C . LYS A 1 301 ? -27.509 2.322 29.239 1.00 95.56 301 LYS A C 1
ATOM 2406 O O . LYS A 1 301 ? -26.960 3.139 29.974 1.00 95.56 301 LYS A O 1
ATOM 2411 N N . SER A 1 302 ? -28.326 1.391 29.707 1.00 94.69 302 SER A N 1
ATOM 2412 C CA . SER A 1 302 ? -28.452 1.069 31.125 1.00 94.69 302 SER A CA 1
ATOM 2413 C C . SER A 1 302 ? -27.371 0.074 31.560 1.00 94.69 302 SER A C 1
ATOM 2415 O O . SER A 1 302 ? -26.676 -0.535 30.742 1.00 94.69 302 SER A O 1
ATOM 2417 N N . VAL A 1 303 ? -27.229 -0.124 32.873 1.00 92.88 303 VAL A N 1
ATOM 2418 C CA . VAL A 1 303 ? -26.345 -1.168 33.419 1.00 92.88 303 VAL A CA 1
ATOM 2419 C C . VAL A 1 303 ? -26.783 -2.563 32.959 1.00 92.88 303 VAL A C 1
ATOM 2421 O O . VAL A 1 303 ? -25.930 -3.393 32.652 1.00 92.88 303 VAL A O 1
ATOM 2424 N N . GLU A 1 304 ? -28.089 -2.801 32.837 1.00 91.00 304 GLU A N 1
ATOM 2425 C CA . GLU A 1 304 ? -28.644 -4.046 32.299 1.00 91.00 304 GLU A CA 1
ATOM 2426 C C . GLU A 1 304 ? -28.309 -4.232 30.811 1.00 91.00 304 GLU A C 1
ATOM 2428 O O . GLU A 1 304 ? -27.884 -5.313 30.402 1.00 91.00 304 GLU A O 1
ATOM 2433 N N . ASP A 1 305 ? -28.398 -3.169 30.005 1.00 94.38 305 ASP A N 1
ATOM 2434 C CA . ASP A 1 305 ? -28.007 -3.230 28.591 1.00 94.38 305 ASP A CA 1
ATOM 2435 C C . ASP A 1 305 ? -26.540 -3.627 28.438 1.00 94.38 305 ASP A C 1
ATOM 2437 O O . ASP A 1 305 ? -26.212 -4.477 27.610 1.00 94.38 305 ASP A O 1
ATOM 2441 N N . VAL A 1 306 ? -25.647 -3.029 29.237 1.00 94.50 306 VAL A N 1
ATOM 2442 C CA . VAL A 1 306 ? -24.215 -3.359 29.212 1.00 94.50 306 VAL A CA 1
ATOM 2443 C C . VAL A 1 306 ? -23.961 -4.772 29.737 1.00 94.50 306 VAL A C 1
ATOM 2445 O O . VAL A 1 306 ? -23.145 -5.487 29.158 1.00 94.50 306 VAL A O 1
ATOM 2448 N N . PHE A 1 307 ? -24.685 -5.222 30.765 1.00 90.25 307 PHE A N 1
ATOM 2449 C CA . PHE A 1 307 ? -24.613 -6.601 31.259 1.00 90.25 307 PHE A CA 1
ATOM 2450 C C . PHE A 1 307 ? -24.911 -7.621 30.148 1.00 90.25 307 PHE A C 1
ATOM 2452 O O . PHE A 1 307 ? -24.113 -8.535 29.906 1.00 90.25 307 PHE A O 1
ATOM 2459 N N . ASN A 1 308 ? -26.014 -7.418 29.424 1.00 89.88 308 ASN A N 1
ATOM 2460 C CA . ASN A 1 308 ? -26.434 -8.276 28.315 1.00 89.88 308 ASN A CA 1
ATOM 2461 C C . ASN A 1 308 ? -25.483 -8.165 27.114 1.00 89.88 308 ASN A C 1
ATOM 2463 O O . ASN A 1 308 ? -25.105 -9.164 26.501 1.00 89.88 308 ASN A O 1
ATOM 2467 N N . LEU A 1 309 ? -25.026 -6.952 26.799 1.00 91.75 309 LEU A N 1
ATOM 2468 C CA . LEU A 1 309 ? -24.078 -6.685 25.718 1.00 91.75 309 LEU A CA 1
ATOM 2469 C C . LEU A 1 309 ? -22.729 -7.377 25.950 1.00 91.75 309 LEU A C 1
ATOM 2471 O O . LEU A 1 309 ? -22.135 -7.879 24.997 1.00 91.75 309 LEU A O 1
ATOM 2475 N N . LEU A 1 310 ? -22.276 -7.466 27.203 1.00 90.12 310 LEU A N 1
ATOM 2476 C CA . LEU A 1 310 ? -21.082 -8.212 27.609 1.00 90.12 310 LEU A CA 1
ATOM 2477 C C . LEU A 1 310 ? -21.312 -9.731 27.711 1.00 90.12 310 LEU A C 1
ATOM 2479 O O . LEU A 1 310 ? -20.356 -10.463 27.979 1.00 90.12 310 LEU A O 1
ATOM 2483 N N . LYS A 1 311 ? -22.539 -10.207 27.450 1.00 86.06 311 LYS A N 1
ATOM 2484 C CA . LYS A 1 311 ? -22.946 -11.623 27.474 1.00 86.06 311 LYS A CA 1
ATOM 2485 C C . LYS A 1 311 ? -22.695 -12.303 28.822 1.00 86.06 311 LYS A C 1
ATOM 2487 O O . LYS A 1 311 ? -22.257 -13.454 28.883 1.00 86.06 311 LYS A O 1
ATOM 2492 N N . LEU A 1 312 ? -22.908 -11.560 29.907 1.00 83.19 312 LEU A N 1
ATOM 2493 C CA . LEU A 1 312 ? -22.663 -12.021 31.276 1.00 83.19 312 LEU A CA 1
ATOM 2494 C C . LEU A 1 312 ? -23.772 -12.945 31.808 1.00 83.19 312 LEU A C 1
ATOM 2496 O O . LEU A 1 312 ? -23.553 -13.716 32.745 1.00 83.19 312 LEU A O 1
ATOM 2500 N N . ASP A 1 313 ? -24.936 -12.928 31.166 1.00 74.06 313 ASP A N 1
ATOM 2501 C CA . ASP A 1 313 ? -26.047 -13.856 31.361 1.00 74.06 313 ASP A CA 1
ATOM 2502 C C . ASP A 1 313 ? -25.614 -15.321 31.163 1.00 74.06 313 ASP A C 1
ATOM 2504 O O . ASP A 1 313 ? -25.913 -16.167 32.009 1.00 74.06 313 ASP A O 1
ATOM 2508 N N . TYR A 1 314 ? -24.797 -15.605 30.141 1.00 70.38 314 TYR A N 1
ATOM 2509 C CA . TYR A 1 314 ? -24.315 -16.958 29.815 1.00 70.38 314 TYR A CA 1
ATOM 2510 C C . TYR A 1 314 ? -23.206 -17.499 30.730 1.00 70.38 314 TYR A C 1
ATOM 2512 O O . TYR A 1 314 ? -22.815 -18.658 30.591 1.00 70.38 314 TYR A O 1
ATOM 2520 N N . ALA A 1 315 ? -22.666 -16.702 31.658 1.00 63.22 315 ALA A N 1
ATOM 2521 C CA . ALA A 1 315 ? -21.491 -17.104 32.439 1.00 63.22 315 ALA A CA 1
ATOM 2522 C C . ALA A 1 315 ? -21.778 -18.189 33.505 1.00 63.22 315 ALA A C 1
ATOM 2524 O O . ALA A 1 315 ? -20.844 -18.773 34.057 1.00 63.22 315 ALA A O 1
ATOM 2525 N N . GLY A 1 316 ? -23.055 -18.496 33.778 1.00 63.06 316 GLY A N 1
ATOM 2526 C CA . GLY A 1 316 ? -23.460 -19.567 34.696 1.00 63.06 316 GLY A CA 1
ATOM 2527 C C . GLY A 1 316 ? -22.796 -19.458 36.076 1.00 63.06 316 GLY A C 1
ATOM 2528 O O . GLY A 1 316 ? -22.700 -18.366 36.637 1.00 63.06 316 GLY A O 1
ATOM 2529 N N . VAL A 1 317 ? -22.320 -20.588 36.611 1.00 56.06 317 VAL A N 1
ATOM 2530 C CA . VAL A 1 317 ? -21.597 -20.684 37.899 1.00 56.06 317 VAL A CA 1
ATOM 2531 C C . VAL A 1 317 ? -20.178 -20.099 37.874 1.00 56.06 317 VAL A C 1
ATOM 2533 O O . VAL A 1 317 ? -19.648 -19.788 38.933 1.00 56.06 317 VAL A O 1
ATOM 2536 N N . PHE A 1 318 ? -19.583 -19.879 36.697 1.00 58.31 318 PHE A N 1
ATOM 2537 C CA . PHE A 1 318 ? -18.241 -19.291 36.546 1.00 58.31 318 PHE A CA 1
ATOM 2538 C C . PHE A 1 318 ? -18.288 -17.775 36.337 1.00 58.31 318 PHE A C 1
ATOM 2540 O O . PHE A 1 318 ? -17.363 -17.189 35.774 1.00 58.31 318 PHE A O 1
ATOM 2547 N N . PHE A 1 319 ? -19.379 -17.135 36.776 1.00 62.38 319 PHE A N 1
ATOM 2548 C CA . PHE A 1 319 ? -19.581 -15.699 36.644 1.00 62.38 319 PHE A CA 1
ATOM 2549 C C . PHE A 1 319 ? -18.356 -14.938 37.147 1.00 62.38 319 PHE A C 1
ATOM 2551 O O . PHE A 1 319 ? -17.736 -14.258 36.346 1.00 62.38 319 PHE A O 1
ATOM 2558 N N . SER A 1 320 ? -17.924 -15.142 38.394 1.00 60.50 320 SER A N 1
ATOM 2559 C CA . SER A 1 320 ? -16.785 -14.442 39.019 1.00 60.50 320 SER A CA 1
ATOM 2560 C C . SER A 1 320 ? -15.441 -14.589 38.285 1.00 60.50 320 SER A C 1
ATOM 2562 O O . SER A 1 320 ? -14.568 -13.737 38.439 1.00 60.50 320 SER A O 1
ATOM 2564 N N . GLU A 1 321 ? -15.279 -15.605 37.436 1.00 60.66 321 GLU A N 1
ATOM 2565 C CA . GLU A 1 321 ? -14.088 -15.813 36.599 1.00 60.66 321 GLU A CA 1
ATOM 2566 C C . GLU A 1 321 ? -14.214 -15.162 35.210 1.00 60.66 321 GLU A C 1
ATOM 2568 O O . GLU A 1 321 ? -13.268 -15.135 34.411 1.00 60.66 321 GLU A O 1
ATOM 2573 N N . HIS A 1 322 ? -15.385 -14.605 34.900 1.00 73.31 322 HIS A N 1
ATOM 2574 C CA . HIS A 1 322 ? -15.640 -13.950 33.638 1.00 73.31 322 HIS A CA 1
ATOM 2575 C C . HIS A 1 322 ? -14.861 -12.634 33.559 1.00 73.31 322 HIS A C 1
ATOM 2577 O O . HIS A 1 322 ? -15.193 -11.620 34.167 1.00 73.31 322 HIS A O 1
ATOM 2583 N N . HIS A 1 323 ? -13.830 -12.648 32.719 1.00 76.44 323 HIS A N 1
ATOM 2584 C CA . HIS A 1 323 ? -12.914 -11.540 32.432 1.00 76.44 323 HIS A CA 1
ATOM 2585 C C . HIS A 1 323 ? -13.551 -10.169 32.113 1.00 76.44 323 HIS A C 1
ATOM 2587 O O . HIS A 1 323 ? -12.826 -9.177 32.123 1.00 76.44 323 HIS A O 1
ATOM 2593 N N . LEU A 1 324 ? -14.860 -10.093 31.833 1.00 86.25 324 LEU A N 1
ATOM 2594 C CA . LEU A 1 324 ? -15.584 -8.841 31.557 1.00 86.25 324 LEU A CA 1
ATOM 2595 C C . LEU A 1 324 ? -16.373 -8.276 32.750 1.00 86.25 324 LEU A C 1
ATOM 2597 O O . LEU A 1 324 ? -16.926 -7.187 32.626 1.00 86.25 324 LEU A O 1
ATOM 2601 N N . ILE A 1 325 ? -16.409 -8.946 33.910 1.00 84.88 325 ILE A N 1
ATOM 2602 C CA . ILE A 1 325 ? -17.090 -8.398 35.101 1.00 84.88 325 ILE A CA 1
ATOM 2603 C C . ILE A 1 325 ? -16.491 -7.064 35.514 1.00 84.88 325 ILE A C 1
ATOM 2605 O O . ILE A 1 325 ? -17.222 -6.114 35.767 1.00 84.88 325 ILE A O 1
ATOM 2609 N N . ASN A 1 326 ? -15.163 -6.961 35.522 1.00 86.12 326 ASN A N 1
ATOM 2610 C CA . ASN A 1 326 ? -14.501 -5.714 35.897 1.00 86.12 326 ASN A CA 1
ATOM 2611 C C . ASN A 1 326 ? -14.868 -4.567 34.940 1.00 86.12 326 ASN A C 1
ATOM 2613 O O . ASN A 1 326 ? -14.911 -3.410 35.353 1.00 86.12 326 ASN A O 1
ATOM 2617 N N . THR A 1 327 ? -15.180 -4.875 33.676 1.00 91.75 327 THR A N 1
ATOM 2618 C CA . THR A 1 327 ? -15.688 -3.890 32.714 1.00 91.75 327 THR A CA 1
ATOM 2619 C C . THR A 1 327 ? -17.102 -3.433 33.076 1.00 91.75 327 THR A C 1
ATOM 2621 O O . THR A 1 327 ? -17.356 -2.231 33.061 1.00 91.75 327 THR A O 1
ATOM 2624 N N . LEU A 1 328 ? -17.994 -4.348 33.477 1.00 92.19 328 LEU A N 1
ATOM 2625 C CA . LEU A 1 328 ? -19.322 -3.988 33.990 1.00 92.19 328 LEU A CA 1
ATOM 2626 C C . LEU A 1 328 ? -19.223 -3.113 35.246 1.00 92.19 328 LEU A C 1
ATOM 2628 O O . LEU A 1 328 ? -19.868 -2.072 35.309 1.00 92.19 328 LEU A O 1
ATOM 2632 N N . VAL A 1 329 ? -18.386 -3.492 36.217 1.00 89.94 329 VAL A N 1
ATOM 2633 C CA . VAL A 1 329 ? -18.175 -2.709 37.449 1.00 89.94 329 VAL A CA 1
ATOM 2634 C C . VAL A 1 329 ? -17.654 -1.309 37.118 1.00 89.94 329 VAL A C 1
ATOM 2636 O O . VAL A 1 329 ? -18.147 -0.314 37.647 1.00 89.94 329 VAL A O 1
ATOM 2639 N N . SER A 1 330 ? -16.703 -1.208 36.185 1.00 93.62 330 SER A N 1
ATOM 2640 C CA . SER A 1 330 ? -16.180 0.085 35.730 1.00 93.62 330 SER A CA 1
ATOM 2641 C C . SER A 1 330 ? -17.278 0.937 35.085 1.00 93.62 330 SER A C 1
ATOM 2643 O O . SER A 1 330 ? -17.360 2.135 35.355 1.00 93.62 330 SER A O 1
ATOM 2645 N N . TYR A 1 331 ? -18.164 0.323 34.293 1.00 95.81 331 TYR A N 1
ATOM 2646 C CA . TYR A 1 331 ? -19.321 1.007 33.723 1.00 95.81 331 TYR A CA 1
ATOM 2647 C C . TYR A 1 331 ? -20.310 1.484 34.792 1.00 95.81 331 TYR A C 1
ATOM 2649 O O . TYR A 1 331 ? -20.727 2.637 34.752 1.00 95.81 331 TYR A O 1
ATOM 2657 N N . MET A 1 332 ? -20.645 0.641 35.774 1.00 94.00 332 MET A N 1
ATOM 2658 C CA . MET A 1 332 ? -21.518 1.011 36.895 1.00 94.00 332 MET A CA 1
ATOM 2659 C C . MET A 1 332 ? -20.974 2.227 37.643 1.00 94.00 332 MET A C 1
ATOM 2661 O O . MET A 1 332 ? -21.723 3.163 37.907 1.00 94.00 332 MET A O 1
ATOM 2665 N N . ASN A 1 333 ? -19.670 2.252 37.926 1.00 93.56 333 ASN A N 1
ATOM 2666 C CA . ASN A 1 333 ? -19.027 3.378 38.601 1.00 93.56 333 ASN A CA 1
ATOM 2667 C C . ASN A 1 333 ? -19.170 4.681 37.802 1.00 93.56 333 ASN A C 1
ATOM 2669 O O . ASN A 1 333 ? -19.519 5.715 38.372 1.00 93.56 333 ASN A O 1
ATOM 2673 N N . VAL A 1 334 ? -18.947 4.637 36.484 1.00 95.38 334 VAL A N 1
ATOM 2674 C CA . VAL A 1 334 ? -19.134 5.798 35.598 1.00 95.38 334 VAL A CA 1
ATOM 2675 C C . VAL A 1 334 ? -20.609 6.212 35.533 1.00 95.38 334 VAL A C 1
ATOM 2677 O O . VAL A 1 334 ? -20.925 7.388 35.689 1.00 95.38 334 VAL A O 1
ATOM 2680 N N . PHE A 1 335 ? -21.526 5.256 35.377 1.00 95.31 335 PHE A N 1
ATOM 2681 C CA . PHE A 1 335 ? -22.962 5.515 35.293 1.00 95.31 335 PHE A CA 1
ATOM 2682 C C . PHE A 1 335 ? -23.508 6.155 36.573 1.00 95.31 335 PHE A C 1
ATOM 2684 O O . PHE A 1 335 ? -24.238 7.141 36.498 1.00 95.31 335 PHE A O 1
ATOM 2691 N N . ILE A 1 336 ? -23.139 5.620 37.743 1.00 94.94 336 ILE A N 1
ATOM 2692 C CA . ILE A 1 336 ? -23.543 6.133 39.059 1.00 94.94 336 ILE A CA 1
ATOM 2693 C C . ILE A 1 336 ? -22.954 7.520 39.297 1.00 94.94 336 ILE A C 1
ATOM 2695 O O . ILE A 1 336 ? -23.654 8.393 39.800 1.00 94.94 336 ILE A O 1
ATOM 2699 N N . LYS A 1 337 ? -21.692 7.747 38.916 1.00 95.06 337 LYS A N 1
ATOM 2700 C CA . LYS A 1 337 ? -21.055 9.061 39.039 1.00 95.06 337 LYS A CA 1
ATOM 2701 C C . LYS A 1 337 ? -21.829 10.144 38.277 1.00 95.06 337 LYS A C 1
ATOM 2703 O O . LYS A 1 337 ? -22.041 11.221 38.823 1.00 95.06 337 LYS A O 1
ATOM 2708 N N . GLU A 1 338 ? -22.277 9.845 37.059 1.00 95.12 338 GLU A N 1
ATOM 2709 C CA . GLU A 1 338 ? -23.052 10.778 36.225 1.00 95.12 338 GLU A CA 1
ATOM 2710 C C . GLU A 1 338 ? -24.557 10.783 36.566 1.00 95.12 338 GLU A C 1
ATOM 2712 O O . GLU A 1 338 ? -25.267 11.737 36.258 1.00 95.12 338 GLU A O 1
ATOM 2717 N N . ASN A 1 339 ? -25.063 9.745 37.246 1.00 92.88 339 ASN A N 1
ATOM 2718 C CA . ASN A 1 339 ? -26.462 9.619 37.669 1.00 92.88 339 ASN A CA 1
ATOM 2719 C C . ASN A 1 339 ? -26.593 9.210 39.155 1.00 92.88 339 ASN A C 1
ATOM 2721 O O . ASN A 1 339 ? -27.138 8.135 39.439 1.00 92.88 339 ASN A O 1
ATOM 2725 N N . PRO A 1 340 ? -26.168 10.041 40.131 1.00 93.06 340 PRO A N 1
ATOM 2726 C CA . PRO A 1 340 ? -26.106 9.622 41.537 1.00 93.06 340 PRO A CA 1
ATOM 2727 C C . PRO A 1 340 ? -27.447 9.155 42.119 1.00 93.06 340 PRO A C 1
ATOM 2729 O O . PRO A 1 340 ? -27.489 8.229 42.926 1.00 93.06 340 PRO A O 1
ATOM 2732 N N . SER A 1 341 ? -28.566 9.738 41.672 1.00 94.19 341 SER A N 1
ATOM 2733 C CA . SER A 1 341 ? -29.916 9.359 42.114 1.00 94.19 341 SER A CA 1
ATOM 2734 C C . SER A 1 341 ? -30.342 7.951 41.683 1.00 94.19 341 SER A C 1
ATOM 2736 O O . SER A 1 341 ? -31.243 7.379 42.291 1.00 94.19 341 SER A O 1
ATOM 2738 N N . LYS A 1 342 ? -29.694 7.370 40.665 1.00 91.50 342 LYS A N 1
ATOM 2739 C CA . LYS A 1 342 ? -29.985 6.019 40.162 1.00 91.50 342 LYS A CA 1
ATOM 2740 C C . LYS A 1 342 ? -29.163 4.929 40.854 1.00 91.50 342 LYS A C 1
ATOM 2742 O O . LYS A 1 342 ? -29.331 3.762 40.514 1.00 91.50 342 LYS A O 1
ATOM 2747 N N . ALA A 1 343 ? -28.302 5.270 41.818 1.00 89.44 343 ALA A N 1
ATOM 2748 C CA . ALA A 1 343 ? -27.406 4.311 42.467 1.00 89.44 343 ALA A CA 1
ATOM 2749 C C . ALA A 1 343 ? -28.151 3.112 43.080 1.00 89.44 343 ALA A C 1
ATOM 2751 O O . ALA A 1 343 ? -27.822 1.969 42.778 1.00 89.44 343 ALA A O 1
ATOM 2752 N N . ALA A 1 344 ? -29.197 3.360 43.879 1.00 86.94 344 ALA A N 1
ATOM 2753 C CA . ALA A 1 344 ? -29.985 2.295 44.509 1.00 86.94 344 ALA A CA 1
ATOM 2754 C C . ALA A 1 344 ? -30.653 1.373 43.474 1.00 86.94 344 ALA A C 1
ATOM 2756 O O . ALA A 1 344 ? -30.638 0.154 43.625 1.00 86.94 344 ALA A O 1
ATOM 2757 N N . THR A 1 345 ? -31.183 1.951 42.392 1.00 88.81 345 THR A N 1
ATOM 2758 C CA . THR A 1 345 ? -31.771 1.191 41.284 1.00 88.81 345 THR A CA 1
ATOM 2759 C C . THR A 1 345 ? -30.725 0.335 40.583 1.00 88.81 345 THR A C 1
ATOM 2761 O O . THR A 1 345 ? -30.983 -0.834 40.347 1.00 88.81 345 THR A O 1
ATOM 2764 N N . VAL A 1 346 ? -29.529 0.870 40.312 1.00 87.94 346 VAL A N 1
ATOM 2765 C CA . VAL A 1 346 ? -28.427 0.106 39.706 1.00 87.94 346 VAL A CA 1
ATOM 2766 C C . VAL A 1 346 ? -28.064 -1.113 40.556 1.00 87.94 346 VAL A C 1
ATOM 2768 O O . VAL A 1 346 ? -27.928 -2.204 40.007 1.00 87.94 346 VAL A O 1
ATOM 2771 N N . PHE A 1 347 ? -27.944 -0.955 41.878 1.00 84.56 347 PHE A N 1
ATOM 2772 C CA . PHE A 1 347 ? -27.650 -2.081 42.769 1.00 84.56 347 PHE A CA 1
ATOM 2773 C C . PHE A 1 347 ? -28.769 -3.124 42.774 1.00 84.56 347 PHE A C 1
ATOM 2775 O O . PHE A 1 347 ? -28.472 -4.303 42.619 1.00 84.56 347 PHE A O 1
ATOM 2782 N N . SER A 1 348 ? -30.034 -2.700 42.862 1.00 83.94 348 SER A N 1
ATOM 2783 C CA . SER A 1 348 ? -31.183 -3.614 42.806 1.00 83.94 348 SER A CA 1
ATOM 2784 C C . SER A 1 348 ? -31.280 -4.348 41.464 1.00 83.94 348 SER A C 1
ATOM 2786 O O . SER A 1 348 ? -31.488 -5.555 41.447 1.00 83.94 348 SER A O 1
ATOM 2788 N N . THR A 1 349 ? -31.063 -3.662 40.337 1.00 84.69 349 THR A N 1
ATOM 2789 C CA . THR A 1 349 ? -31.043 -4.288 39.006 1.00 84.69 349 THR A CA 1
ATOM 2790 C C . THR A 1 349 ? -29.947 -5.342 38.913 1.00 84.69 349 THR A C 1
ATOM 2792 O O . THR A 1 349 ? -30.193 -6.448 38.444 1.00 84.69 349 THR A O 1
ATOM 2795 N N . VAL A 1 350 ? -28.734 -5.024 39.370 1.00 79.88 350 VAL A N 1
ATOM 2796 C CA . VAL A 1 350 ? -27.617 -5.974 39.350 1.00 79.88 350 VAL A CA 1
ATOM 2797 C C . VAL A 1 350 ? -27.882 -7.149 40.289 1.00 79.88 350 VAL A C 1
ATOM 2799 O O . VAL A 1 350 ? -27.602 -8.278 39.909 1.00 79.88 350 VAL A O 1
ATOM 2802 N N . GLU A 1 351 ? -28.473 -6.920 41.462 1.00 78.56 351 GLU A N 1
ATOM 2803 C CA . GLU A 1 351 ? -28.899 -7.986 42.372 1.00 78.56 351 GLU A CA 1
ATOM 2804 C C . GLU A 1 351 ? -29.866 -8.951 41.677 1.00 78.56 351 GLU A C 1
ATOM 2806 O O . GLU A 1 351 ? -29.578 -10.144 41.626 1.00 78.56 351 GLU A O 1
ATOM 2811 N N . THR A 1 352 ? -30.911 -8.442 41.020 1.00 81.88 352 THR A N 1
ATOM 2812 C CA . THR A 1 352 ? -31.871 -9.264 40.266 1.00 81.88 352 THR A CA 1
ATOM 2813 C C . THR A 1 352 ? -31.242 -9.987 39.071 1.00 81.88 352 THR A C 1
ATOM 2815 O O . THR A 1 352 ? -31.501 -11.169 38.862 1.00 81.88 352 THR A O 1
ATOM 2818 N N . LEU A 1 353 ? -30.352 -9.343 38.306 1.00 78.00 353 LEU A N 1
ATOM 2819 C CA . LEU A 1 353 ? -29.627 -9.990 37.193 1.00 78.00 353 LEU A CA 1
ATOM 2820 C C . LEU A 1 353 ? -28.686 -11.117 37.663 1.00 78.00 353 LEU A C 1
ATOM 2822 O O . LEU A 1 353 ? -28.271 -11.993 36.886 1.00 78.00 353 LEU A O 1
ATOM 2826 N N . LEU A 1 354 ? -28.320 -11.085 38.942 1.00 72.19 354 LEU A N 1
ATOM 2827 C CA . LEU A 1 354 ? -27.437 -12.042 39.590 1.00 72.19 354 LEU A CA 1
ATOM 2828 C C . LEU A 1 354 ? -28.171 -13.018 40.511 1.00 72.19 354 LEU A C 1
ATOM 2830 O O . LEU A 1 354 ? -27.509 -13.921 41.026 1.00 72.19 354 LEU A O 1
ATOM 2834 N N . GLU A 1 355 ? -29.486 -12.883 40.706 1.00 66.31 355 GLU A N 1
ATOM 2835 C CA . GLU A 1 355 ? -30.274 -13.751 41.584 1.00 66.31 355 GLU A CA 1
ATOM 2836 C C . GLU A 1 355 ? -30.022 -15.231 41.238 1.00 66.31 355 GLU A C 1
ATOM 2838 O O . GLU A 1 355 ? -30.188 -15.678 40.102 1.00 66.31 355 GLU A O 1
ATOM 2843 N N . GLY A 1 356 ? -29.530 -15.986 42.231 1.00 58.00 356 GLY A N 1
ATOM 2844 C CA . GLY A 1 356 ? -29.058 -17.371 42.082 1.00 58.00 356 GLY A CA 1
ATOM 2845 C C . GLY A 1 356 ? -27.530 -17.555 42.021 1.00 58.00 356 GLY A C 1
ATOM 2846 O O . GLY A 1 356 ? -27.061 -18.693 42.032 1.00 58.00 356 GLY A O 1
ATOM 2847 N N . ARG A 1 357 ? -26.734 -16.476 41.999 1.00 61.88 357 ARG A N 1
ATOM 2848 C CA . ARG A 1 357 ? -25.257 -16.497 42.056 1.00 61.88 357 ARG A CA 1
ATOM 2849 C C . ARG A 1 357 ? -24.758 -15.925 43.395 1.00 61.88 357 ARG A C 1
ATOM 2851 O O . ARG A 1 357 ? -25.397 -15.030 43.942 1.00 61.88 357 ARG A O 1
ATOM 2858 N N . PRO A 1 358 ? -23.639 -16.414 43.969 1.00 55.12 358 PRO A N 1
ATOM 2859 C CA . PRO A 1 358 ? -23.187 -15.975 45.290 1.00 55.12 358 PRO A CA 1
ATOM 2860 C C . PRO A 1 358 ? -22.739 -14.500 45.282 1.00 55.12 358 PRO A C 1
ATOM 2862 O O . PRO A 1 358 ? -21.588 -14.184 44.978 1.00 55.12 358 PRO A O 1
ATOM 2865 N N . LEU A 1 359 ? -23.655 -13.605 45.675 1.00 52.94 359 LEU A N 1
ATOM 2866 C CA . LEU A 1 359 ? -23.493 -12.144 45.785 1.00 52.94 359 LEU A CA 1
ATOM 2867 C C . LEU A 1 359 ? -22.217 -11.730 46.548 1.00 52.94 359 LEU A C 1
ATOM 2869 O O . LEU A 1 359 ? -21.561 -10.744 46.212 1.00 52.94 359 LEU A O 1
ATOM 2873 N N . GLY A 1 360 ? -21.827 -12.532 47.545 1.00 53.44 360 GLY A N 1
ATOM 2874 C CA . GLY A 1 360 ? -20.640 -12.303 48.371 1.00 53.44 360 GLY A CA 1
ATOM 2875 C C . GLY A 1 360 ? -19.309 -12.352 47.613 1.00 53.44 360 GLY A C 1
ATOM 2876 O O . GLY A 1 360 ? -18.354 -11.716 48.044 1.00 53.44 360 GLY A O 1
ATOM 2877 N N . GLN A 1 361 ? -19.227 -13.041 46.468 1.00 53.44 361 GLN A N 1
ATOM 2878 C CA . GLN A 1 361 ? -18.007 -13.055 45.646 1.00 53.44 361 GLN A CA 1
ATOM 2879 C C . GLN A 1 361 ? -17.854 -11.792 44.786 1.00 53.44 361 GLN A C 1
ATOM 2881 O O . GLN A 1 361 ? -16.737 -11.413 44.450 1.00 53.44 361 GLN A O 1
ATOM 2886 N N . ILE A 1 362 ? -18.963 -11.130 44.446 1.00 52.47 362 ILE A N 1
ATOM 2887 C CA . ILE A 1 362 ? -18.987 -9.969 43.543 1.00 52.47 362 ILE A CA 1
ATOM 2888 C C . ILE A 1 362 ? -18.696 -8.681 44.317 1.00 52.47 362 ILE A C 1
ATOM 2890 O O . ILE A 1 362 ? -17.934 -7.842 43.845 1.00 52.47 362 ILE A O 1
ATOM 2894 N N . LEU A 1 363 ? -19.212 -8.560 45.544 1.00 49.91 363 LEU A N 1
ATOM 2895 C CA . LEU A 1 363 ? -18.914 -7.431 46.434 1.00 49.91 363 LEU A CA 1
ATOM 2896 C C . LEU A 1 363 ? -17.428 -7.363 46.839 1.00 49.91 363 LEU A C 1
ATOM 2898 O O . LEU A 1 363 ? -16.916 -6.271 47.062 1.00 49.91 363 LEU A O 1
ATOM 2902 N N . MET A 1 364 ? -16.711 -8.495 46.861 1.00 49.41 364 MET A N 1
ATOM 2903 C CA . MET A 1 364 ? -15.257 -8.522 47.096 1.00 49.41 364 MET A CA 1
ATOM 2904 C C . MET A 1 364 ? -14.419 -8.023 45.907 1.00 49.41 364 MET A C 1
ATOM 2906 O O . MET A 1 364 ? -13.259 -7.692 46.105 1.00 49.41 364 MET A O 1
ATOM 2910 N N . LEU A 1 365 ? -14.970 -7.968 44.687 1.00 46.34 365 LEU A N 1
ATOM 2911 C CA . LEU A 1 365 ? -14.265 -7.447 43.502 1.00 46.34 365 LEU A CA 1
ATOM 2912 C C . LEU A 1 365 ? -14.371 -5.915 43.368 1.00 46.34 365 LEU A C 1
ATOM 2914 O O . LEU A 1 365 ? -13.692 -5.332 42.525 1.00 46.34 365 LEU A O 1
ATOM 2918 N N . ALA A 1 366 ? -15.239 -5.278 44.161 1.00 40.06 366 ALA A N 1
ATOM 2919 C CA . ALA A 1 366 ? -15.465 -3.831 44.178 1.00 40.06 366 ALA A CA 1
ATOM 2920 C C . ALA A 1 366 ? -14.729 -3.098 45.323 1.00 40.06 366 ALA A C 1
ATOM 2922 O O . ALA A 1 366 ? -14.802 -1.870 45.387 1.00 40.06 366 ALA A O 1
ATOM 2923 N N . ALA A 1 367 ? -14.046 -3.839 46.204 1.00 36.34 367 ALA A N 1
ATOM 2924 C CA . ALA A 1 367 ? -13.124 -3.330 47.224 1.00 36.34 367 ALA A CA 1
ATOM 2925 C C . ALA A 1 367 ? -11.682 -3.414 46.710 1.00 36.34 367 ALA A C 1
ATOM 2927 O O . ALA A 1 367 ? -10.902 -2.481 47.012 1.00 36.34 367 ALA A O 1
#

Radius of gyration: 33.33 Å; chains: 1; bounding box: 66×36×107 Å

InterPro domains:
  IPR054463 RxLR effector PexRD54, WY domain [PF22748] (104-143)

Sequence (367 aa):
MLTTLLKPTQAQLQKLLINGESADDVFTRMKPNKAGNLLL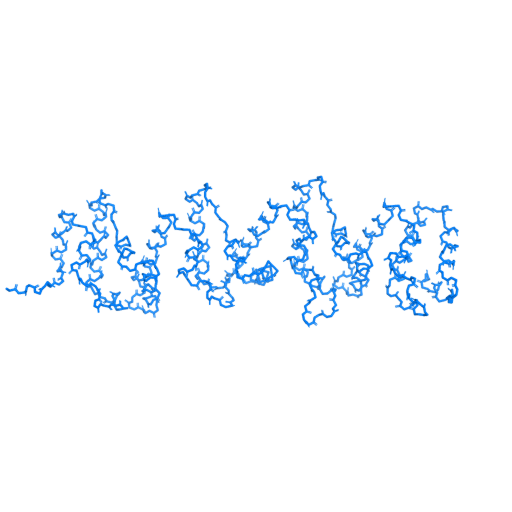HDEEFARWLTYADDLKIKHPAIKTSAILTLTAHYGDDGLYKLIEAGLKNEGTETVATKLKTELMKHWVATAKVPDKVFHIMKLDKVETDILSNPEFINWARYVDDFNAKYHKQSTSMVPTVLNYYSDDVIFKMTEAAKSVEETKAIATKLQEELVQAWLKSKKTPDEALVDFGLGKKTRYSKNPVEPLLERALFNSWVKYLDDYNVLYPEKKTTVIEALTRRFGDANVAKMITKAKKEVVTRSLATKLEAAQLEIWLSSGKSVEDVFNLLKLDYAGVFFSEHHLINTLVSYMNVFIKENPSKAATVFSTVETLLEGRPLGQILMLAA

Foldseek 3Di:
DPPPLDQDDLVRLVVCLVVLPALLVSVVSNVQVVCQLNLLVDVSSVSSQVSQVSSCVVPVVRPHHPLNNVCVVQNLLRLLVSLVSQCVDPSRVVVSVVSVVVSLVVCLVVLPPLLVVCVSLVLVVDPDDSLVDVSSVVSQVSLVSNCVSCVVPRDDCAVSVCVRDQLLRLLVSLVVLCVPPSSVVVSVRNNVSVLVVCLVVLPALLNVCVSVVQQDQDPPHPASLCSVVPVVSVVVSQVSLVVSCVVCVVRRDDPLRSVCVNQNLLSLLVSLLVLCVDPVRNVVSVVSLVVSLVVCVVVVHDLVNVCVSNVLLPCPQVSLVRSCLVSSVVSLVVNCVVVVVCNVVNVVVVCVSQVVYPPVSSVVVND

Secondary structure (DSSP, 8-state):
-----PPPPHHHHHHHHHTT--HHHHHHHT-GGGTGGGGGG-HHHHHHHHHHHHHHHH-TTS---HHHHHHHHHHHHHHHHHHHHHHTSHHHHHHHHHHHHHHHHHHHHTT--HHHHHHHTTGGG--S-GGG-HHHHHHHHHHHHHHHH-GGG---SHHHHHTTS-HHHHHHHHHHHTTSHHHHHHHHHHHHHHHHHHHHTT--HHHHHHHTTTT---TT---TTGGGT-HHHHHHHHHHHHHHHHH-GGG---HHHHHHHHH-HHHHHHHHHHHHHSTTTHHHHHHHHHHHHHHHHHTT--HHHHHHHTT-GGGGGGGGG-TTHHHHHHHHHHHHHH-GGGHHHHHHHHHHHHTTS-HHHHHTT--

Organism: Phytophthora sojae (strain P6497) (NCBI:txid1094619)